Protein AF-A0A3C1F8D9-F1 (afdb_monomer_lite)

Radius of gyration: 27.77 Å; chains: 1; bounding box: 90×47×84 Å

pLDDT: mean 72.47, std 20.52, range [28.55, 94.44]

Secondary structure (DSSP, 8-state):
------SS--SS-------------HHHHHHHHHHHHHHTTSSSSSSS-----SSHHHHHHHHHHTEEEEEEEEEEEEEHHHH-SSPPTT----EEEEEEEEEEEEEEEBTTSSEEEEEGGGTPPSTTPEEEEEEEEETTS-EEEE-GGGEEEETTEEEEE--HHHHTT---BEEP---TT--HHHH-TTHHHHHHHHHHHTT-S-HHHHHHHTPPP---TTPEEEETTEEEEEE----SS--B-TTSSB--TTEEE--HHHHTTT--

Structure (mmCIF, N/CA/C/O backbone):
data_AF-A0A3C1F8D9-F1
#
_entry.id   AF-A0A3C1F8D9-F1
#
loop_
_atom_site.group_PDB
_atom_site.id
_atom_site.type_symbol
_atom_site.label_atom_id
_atom_site.label_alt_id
_atom_site.label_comp_id
_atom_site.label_asym_id
_atom_site.label_entity_id
_atom_site.label_seq_id
_atom_site.pdbx_PDB_ins_code
_atom_site.Cartn_x
_atom_site.Cartn_y
_atom_site.Cartn_z
_atom_site.occupancy
_atom_site.B_iso_or_equiv
_atom_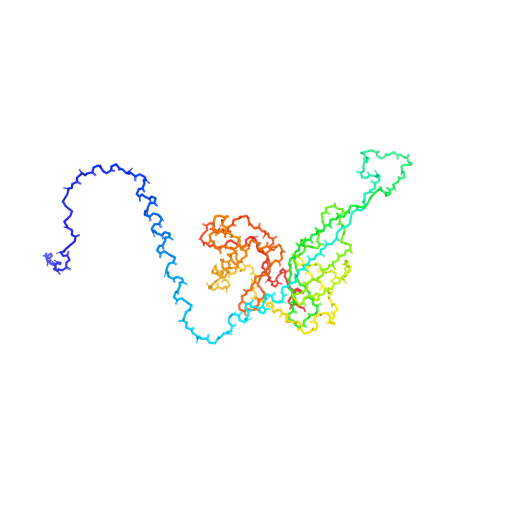site.auth_seq_id
_atom_site.auth_comp_id
_atom_site.auth_asym_id
_atom_site.auth_atom_id
_atom_site.pdbx_PDB_model_num
ATOM 1 N N . MET A 1 1 ? 70.763 -9.216 -31.674 1.00 36.38 1 MET A N 1
ATOM 2 C CA . MET A 1 1 ? 69.999 -8.560 -32.758 1.00 36.38 1 MET A CA 1
ATOM 3 C C . MET A 1 1 ? 68.516 -8.748 -32.435 1.00 36.38 1 MET A C 1
ATOM 5 O O . MET A 1 1 ? 68.011 -9.820 -32.696 1.00 36.38 1 MET A O 1
ATOM 9 N N . LEU A 1 2 ? 67.767 -7.913 -31.706 1.00 31.11 2 LEU A N 1
ATOM 10 C CA . LEU A 1 2 ? 67.673 -6.450 -31.657 1.00 31.11 2 LEU A CA 1
ATOM 11 C C . LEU A 1 2 ? 67.709 -5.836 -33.055 1.00 31.11 2 LEU A C 1
ATOM 13 O O . LEU A 1 2 ? 68.790 -5.788 -33.635 1.00 31.11 2 LEU A O 1
ATOM 17 N N . VAL A 1 3 ? 66.545 -5.383 -33.550 1.00 29.56 3 VAL A N 1
ATOM 18 C CA . VAL A 1 3 ? 66.287 -4.033 -34.103 1.00 29.56 3 VAL A CA 1
ATOM 19 C C . VAL A 1 3 ? 64.970 -4.008 -34.926 1.00 29.56 3 VAL A C 1
ATOM 21 O O . VAL A 1 3 ? 64.765 -4.827 -35.812 1.00 29.56 3 VAL A O 1
ATOM 24 N N . ARG A 1 4 ? 64.137 -2.989 -34.628 1.00 30.17 4 ARG A N 1
ATOM 25 C CA . ARG A 1 4 ? 62.955 -2.422 -35.340 1.00 30.17 4 ARG A CA 1
ATOM 26 C C . ARG A 1 4 ? 61.541 -2.830 -34.918 1.00 30.17 4 ARG A C 1
ATOM 28 O O . ARG A 1 4 ? 60.801 -3.480 -35.643 1.00 30.17 4 ARG A O 1
ATOM 35 N N . ALA A 1 5 ? 61.134 -2.239 -33.797 1.00 30.91 5 ALA A N 1
ATOM 36 C CA . ALA A 1 5 ? 59.801 -1.669 -33.643 1.00 30.91 5 ALA A CA 1
ATOM 37 C C . ALA A 1 5 ? 59.710 -0.280 -34.321 1.00 30.91 5 ALA A C 1
ATOM 39 O O . ALA A 1 5 ? 60.725 0.394 -34.502 1.00 30.91 5 ALA A O 1
ATOM 40 N N . ASN A 1 6 ? 58.470 0.161 -34.553 1.00 33.72 6 ASN A N 1
ATOM 41 C CA . ASN A 1 6 ? 58.017 1.557 -34.596 1.00 33.72 6 ASN A CA 1
ATOM 42 C C . ASN A 1 6 ? 58.280 2.381 -35.866 1.00 33.72 6 ASN A C 1
ATOM 44 O O . ASN A 1 6 ? 59.210 3.178 -35.945 1.00 33.72 6 ASN A O 1
ATOM 48 N N . PHE A 1 7 ? 57.315 2.341 -36.781 1.00 34.66 7 PHE A N 1
ATOM 49 C CA . PHE A 1 7 ? 56.926 3.515 -37.557 1.00 34.66 7 PHE A CA 1
ATOM 50 C C . PHE A 1 7 ? 55.399 3.600 -37.494 1.00 34.66 7 PHE A C 1
ATOM 52 O O . PHE A 1 7 ? 54.751 2.585 -37.703 1.00 34.66 7 PHE A O 1
ATOM 59 N N . TRP A 1 8 ? 54.862 4.790 -37.198 1.00 29.86 8 TRP A N 1
ATOM 60 C CA . TRP A 1 8 ? 53.433 5.132 -37.017 1.00 29.86 8 TRP A CA 1
ATOM 61 C C . TRP A 1 8 ? 52.851 5.213 -35.598 1.00 29.86 8 TRP A C 1
ATOM 63 O O . TRP A 1 8 ? 51.691 4.893 -35.377 1.00 29.86 8 TRP A O 1
ATOM 73 N N . TYR A 1 9 ? 53.585 5.796 -34.649 1.00 30.02 9 TYR A N 1
ATOM 74 C CA . TYR A 1 9 ? 52.937 6.467 -33.507 1.00 30.02 9 TYR A CA 1
ATOM 75 C C . TYR A 1 9 ? 53.705 7.728 -33.091 1.00 30.02 9 TYR A C 1
ATOM 77 O O . TYR A 1 9 ? 54.065 7.926 -31.938 1.00 30.02 9 TYR A O 1
ATOM 85 N N . ASN A 1 10 ? 54.017 8.583 -34.070 1.00 33.16 10 ASN A N 1
ATOM 86 C CA . ASN A 1 10 ? 54.805 9.795 -33.857 1.00 33.16 10 ASN A CA 1
ATOM 87 C C . ASN A 1 10 ? 54.013 11.051 -34.242 1.00 33.16 10 ASN A C 1
ATOM 89 O O . ASN A 1 10 ? 54.320 11.722 -35.226 1.00 33.16 10 ASN A O 1
ATOM 93 N N . LYS A 1 11 ? 52.956 11.357 -33.477 1.00 35.59 11 LYS A N 1
ATOM 94 C CA . LYS A 1 11 ? 52.326 12.687 -33.547 1.00 35.59 11 LYS A CA 1
ATOM 95 C C . LYS A 1 11 ? 51.750 13.249 -32.243 1.00 35.59 11 LYS A C 1
ATOM 97 O O . LYS A 1 11 ? 51.139 14.306 -32.297 1.00 35.59 11 LYS A O 1
ATOM 102 N N . TYR A 1 12 ? 51.956 12.627 -31.076 1.00 32.09 12 TYR A N 1
ATOM 103 C CA . TYR A 1 12 ? 51.335 13.144 -29.842 1.00 32.09 12 TYR A CA 1
ATOM 104 C C . TYR A 1 12 ? 52.176 13.062 -28.564 1.00 32.09 12 TYR A C 1
ATOM 106 O O . TYR A 1 12 ? 51.620 13.082 -27.473 1.00 32.09 12 TYR A O 1
ATOM 114 N N . ILE A 1 13 ? 53.511 13.049 -28.657 1.00 36.31 13 ILE A N 1
ATOM 115 C CA . ILE A 1 13 ? 54.359 13.307 -27.481 1.00 36.31 13 ILE A CA 1
ATOM 116 C C . ILE A 1 13 ? 55.467 14.295 -27.854 1.00 36.31 13 ILE A C 1
ATOM 118 O O . ILE A 1 13 ? 56.614 13.942 -28.096 1.00 36.31 13 ILE A O 1
ATOM 122 N N . LYS A 1 14 ? 55.101 15.575 -27.885 1.00 29.06 14 LYS A N 1
ATOM 123 C CA . LYS A 1 14 ? 56.012 16.660 -27.512 1.00 29.06 14 LYS A CA 1
ATOM 124 C C . LYS A 1 14 ? 55.375 17.393 -26.340 1.00 29.06 14 LYS A C 1
ATOM 126 O O . LYS A 1 14 ? 54.692 18.396 -26.501 1.00 29.06 14 LYS A O 1
ATOM 131 N N . VAL A 1 15 ? 55.597 16.835 -25.156 1.00 36.31 15 VAL A N 1
ATOM 132 C CA . VAL A 1 15 ? 55.686 17.625 -23.933 1.00 36.31 15 VAL A CA 1
ATOM 133 C C . VAL A 1 15 ? 57.106 18.177 -23.927 1.00 36.31 15 VAL A C 1
ATOM 135 O O . VAL A 1 15 ? 58.057 17.421 -23.762 1.00 36.31 15 VAL A O 1
ATOM 138 N N . VAL A 1 16 ? 57.262 19.479 -24.141 1.00 32.75 16 VAL A N 1
ATOM 139 C CA . VAL A 1 16 ? 58.437 20.198 -23.647 1.00 32.75 16 VAL A CA 1
ATOM 140 C C . VAL A 1 16 ? 57.910 21.298 -22.749 1.00 32.75 16 VAL A C 1
ATOM 142 O O . VAL A 1 16 ? 57.177 22.180 -23.185 1.00 32.75 16 VAL A O 1
ATOM 145 N N . HIS A 1 17 ? 58.241 21.117 -21.476 1.00 35.09 17 HIS A N 1
ATOM 146 C CA . HIS A 1 17 ? 58.310 22.087 -20.399 1.00 35.09 17 HIS A CA 1
ATOM 147 C C . HIS A 1 17 ? 57.750 23.482 -20.671 1.00 35.09 17 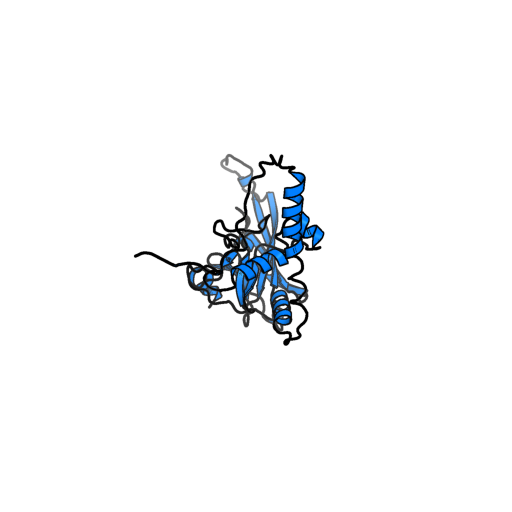HIS A C 1
ATOM 149 O O . HIS A 1 17 ? 58.379 24.322 -21.312 1.00 35.09 17 HIS A O 1
ATOM 155 N N . LYS A 1 18 ? 56.657 23.776 -19.974 1.00 30.88 18 LYS A N 1
ATOM 156 C CA . LYS A 1 18 ? 56.537 25.070 -19.320 1.00 30.88 18 LYS A CA 1
ATOM 157 C C . LYS A 1 18 ? 55.934 24.855 -17.940 1.00 30.88 18 LYS A C 1
ATOM 159 O O . LYS A 1 18 ? 54.760 24.521 -17.804 1.00 30.88 18 LYS A O 1
ATOM 164 N N . GLU A 1 19 ? 56.781 24.976 -16.925 1.00 40.56 19 GLU A N 1
ATOM 165 C CA . GLU A 1 19 ? 56.352 25.199 -15.553 1.00 40.56 19 GLU A CA 1
ATOM 166 C C . GLU A 1 19 ? 55.563 26.509 -15.517 1.00 40.56 19 GLU A C 1
ATOM 168 O O . GLU A 1 19 ? 56.125 27.597 -15.426 1.00 40.56 19 GLU A O 1
ATOM 173 N N . GLU A 1 20 ? 54.243 26.424 -15.607 1.00 33.84 20 GLU A N 1
ATOM 174 C CA . GLU A 1 20 ? 53.374 27.515 -15.195 1.00 33.84 20 GLU A CA 1
ATOM 175 C C . GLU A 1 20 ? 52.616 27.045 -13.957 1.00 33.84 20 GLU A C 1
ATOM 177 O O . GLU A 1 20 ? 51.751 26.171 -14.002 1.00 33.84 20 GLU A O 1
ATOM 182 N N . LYS A 1 21 ? 52.995 27.622 -12.810 1.00 37.66 21 LYS A N 1
ATOM 183 C CA . LYS A 1 21 ? 52.224 27.605 -11.565 1.00 37.66 21 LYS A CA 1
ATOM 184 C C . LYS A 1 21 ? 50.814 28.126 -11.854 1.00 37.66 21 LYS A C 1
ATOM 186 O O . LYS A 1 21 ? 50.546 29.320 -11.727 1.00 37.66 21 LYS A O 1
ATOM 191 N N . ILE A 1 22 ? 49.890 27.238 -12.201 1.00 38.22 22 ILE A N 1
ATOM 192 C CA . ILE A 1 22 ? 48.473 27.579 -12.281 1.00 38.22 22 ILE A CA 1
ATOM 193 C C . ILE A 1 22 ? 47.944 27.606 -10.846 1.00 38.22 22 ILE A C 1
ATOM 195 O O . ILE A 1 22 ? 47.597 26.581 -10.260 1.00 38.22 22 ILE A O 1
ATOM 199 N N . LYS A 1 23 ? 47.882 28.809 -10.262 1.00 34.25 23 LYS A N 1
ATOM 200 C CA . LYS A 1 23 ? 47.000 29.090 -9.124 1.00 34.25 23 LYS A CA 1
ATOM 201 C C . LYS A 1 23 ? 45.588 28.663 -9.534 1.00 34.25 23 LYS A C 1
ATOM 203 O O . LYS A 1 23 ? 44.953 29.330 -10.350 1.00 34.25 23 LYS A O 1
ATOM 208 N N . MET A 1 24 ? 45.109 27.543 -8.993 1.00 34.12 24 MET A N 1
ATOM 209 C CA . MET A 1 24 ? 43.742 27.078 -9.206 1.00 34.12 24 MET A CA 1
ATOM 210 C C . MET A 1 24 ? 42.759 28.144 -8.724 1.00 34.12 24 MET A C 1
ATOM 212 O O . MET A 1 24 ? 42.560 28.353 -7.529 1.00 34.12 24 MET A O 1
ATOM 216 N N . ASN A 1 25 ? 42.129 28.827 -9.675 1.00 37.69 25 ASN A N 1
ATOM 217 C CA . ASN A 1 25 ? 41.014 29.713 -9.403 1.00 37.69 25 ASN A CA 1
ATOM 218 C C . ASN A 1 25 ? 39.753 28.842 -9.290 1.00 37.69 25 ASN A C 1
ATOM 220 O O . ASN A 1 25 ? 39.209 28.382 -10.297 1.00 37.69 25 ASN A O 1
ATOM 224 N N . TYR A 1 26 ? 39.301 28.595 -8.056 1.00 42.72 26 TYR A N 1
ATOM 225 C CA . TYR A 1 26 ? 38.152 27.746 -7.690 1.00 42.72 26 TYR A CA 1
ATOM 226 C C . TYR A 1 26 ? 36.838 28.076 -8.434 1.00 42.72 26 TYR A C 1
ATOM 228 O O . TYR A 1 26 ? 35.907 27.272 -8.445 1.00 42.72 26 TYR A O 1
ATOM 236 N N . LYS A 1 27 ? 36.758 29.220 -9.125 1.00 40.12 27 LYS A N 1
ATOM 237 C CA . LYS A 1 27 ? 35.623 29.594 -9.984 1.00 40.12 27 LYS A CA 1
ATOM 238 C C . LYS A 1 27 ? 35.530 28.789 -11.289 1.00 40.12 27 LYS A C 1
ATOM 240 O O . LYS A 1 27 ? 34.428 28.634 -11.812 1.00 40.12 27 LYS A O 1
ATOM 245 N N . ASN A 1 28 ? 36.636 28.246 -11.803 1.00 42.41 28 ASN A N 1
ATOM 246 C CA . ASN A 1 28 ? 36.621 27.492 -13.064 1.00 42.41 28 ASN A CA 1
ATOM 247 C C . ASN A 1 28 ? 36.267 26.012 -12.874 1.00 42.41 28 ASN A C 1
ATOM 249 O O . ASN A 1 28 ? 35.618 25.436 -13.742 1.00 42.41 28 ASN A O 1
ATOM 253 N N . LEU A 1 29 ? 36.573 25.421 -11.713 1.00 42.78 29 LEU A N 1
ATOM 254 C CA . LEU A 1 29 ? 36.157 24.049 -11.396 1.00 42.78 29 LEU A CA 1
ATOM 255 C C . LEU A 1 29 ? 34.627 23.949 -11.250 1.00 42.78 29 LEU A C 1
ATOM 257 O O . LEU A 1 29 ? 34.012 22.999 -11.727 1.00 42.78 29 LEU A O 1
ATOM 261 N N . ALA A 1 30 ? 33.997 24.989 -10.689 1.00 45.16 30 ALA A N 1
ATOM 262 C CA . ALA A 1 30 ? 32.542 25.103 -10.605 1.00 45.16 30 ALA A CA 1
ATOM 263 C C . ALA A 1 30 ? 31.875 25.248 -11.985 1.00 45.16 30 ALA A C 1
ATOM 265 O O . ALA A 1 30 ? 30.792 24.707 -12.187 1.00 45.16 30 ALA A O 1
ATOM 266 N N . LYS A 1 31 ? 32.520 25.921 -12.951 1.00 40.31 31 LYS A N 1
ATOM 267 C CA . LYS A 1 31 ? 32.023 26.018 -14.336 1.00 40.31 31 LYS A CA 1
ATOM 268 C C . LYS A 1 31 ? 32.165 24.705 -15.107 1.00 40.31 31 LYS A C 1
ATOM 270 O O . LYS A 1 31 ? 31.266 24.377 -15.872 1.00 40.31 31 LYS A O 1
ATOM 275 N N . VAL A 1 32 ? 33.227 23.931 -14.874 1.00 45.50 32 VAL A N 1
ATOM 276 C CA . VAL A 1 32 ? 33.395 22.599 -15.486 1.00 45.50 32 VAL A CA 1
ATOM 277 C C . VAL A 1 32 ? 32.413 21.583 -14.884 1.00 45.50 32 VAL A C 1
ATOM 279 O O . VAL A 1 32 ? 31.803 20.818 -15.626 1.00 45.50 32 VAL A O 1
ATOM 282 N N . LEU A 1 33 ? 32.153 21.640 -13.572 1.00 44.78 33 LEU A N 1
ATOM 283 C CA . LEU A 1 33 ? 31.119 20.820 -12.922 1.00 44.78 33 LEU A CA 1
ATOM 284 C C . LEU A 1 33 ? 29.691 21.224 -13.335 1.00 44.78 33 LEU A C 1
ATOM 286 O O . LEU A 1 33 ? 28.835 20.355 -13.480 1.00 44.78 33 LEU A O 1
ATOM 290 N N . PHE A 1 34 ? 29.430 22.510 -13.603 1.00 43.84 34 PHE A N 1
ATOM 291 C CA . PHE A 1 34 ? 28.153 22.952 -14.182 1.00 43.84 34 PHE A CA 1
ATOM 292 C C . PHE A 1 34 ? 28.004 22.565 -15.659 1.00 43.84 34 PHE A C 1
ATOM 294 O O . PHE A 1 34 ? 26.912 22.199 -16.079 1.00 43.84 34 PHE A O 1
ATOM 301 N N . ALA A 1 35 ? 29.080 22.596 -16.450 1.00 42.94 35 ALA A N 1
ATOM 302 C CA . ALA A 1 35 ? 29.044 22.167 -17.847 1.00 42.94 35 ALA A CA 1
ATOM 303 C C . ALA A 1 35 ? 28.815 20.649 -17.970 1.00 42.94 35 ALA A C 1
ATOM 305 O O . ALA A 1 35 ? 27.999 20.226 -18.785 1.00 42.94 35 ALA A O 1
ATOM 306 N N . ALA A 1 36 ? 29.419 19.833 -17.100 1.00 41.53 36 ALA A N 1
ATOM 307 C CA . ALA A 1 36 ? 29.128 18.398 -17.032 1.00 41.53 36 ALA A CA 1
ATOM 308 C C . ALA A 1 36 ? 27.679 18.109 -16.582 1.00 41.53 36 ALA A C 1
ATOM 310 O O . ALA A 1 36 ? 27.059 17.167 -17.070 1.00 41.53 36 ALA A O 1
ATOM 311 N N . ALA A 1 37 ? 27.103 18.957 -15.720 1.00 39.88 37 ALA A N 1
ATOM 312 C CA . ALA A 1 37 ? 25.701 18.856 -15.310 1.00 39.88 37 ALA A CA 1
ATOM 313 C C . ALA A 1 37 ? 24.701 19.338 -16.383 1.00 39.88 37 ALA A C 1
ATOM 315 O O . ALA A 1 37 ? 23.564 18.879 -16.387 1.00 39.88 37 ALA A O 1
ATOM 316 N N . CYS A 1 38 ? 25.102 20.220 -17.306 1.00 39.44 38 CYS A N 1
ATOM 317 C CA . CYS A 1 38 ? 24.226 20.744 -18.364 1.00 39.44 38 CYS A CA 1
ATOM 318 C C . CYS A 1 38 ? 24.317 19.970 -19.691 1.00 39.44 38 CYS A C 1
ATOM 320 O O . CYS A 1 38 ? 23.332 19.923 -20.427 1.00 39.44 38 CYS A O 1
ATOM 322 N N . VAL A 1 39 ? 25.443 19.315 -19.998 1.00 37.31 39 VAL A N 1
ATOM 323 C CA . VAL A 1 39 ? 25.575 18.477 -21.210 1.00 37.31 39 VAL A CA 1
ATOM 324 C C . VAL A 1 39 ? 24.902 17.101 -21.031 1.00 37.31 39 VAL A C 1
ATOM 326 O O . VAL A 1 39 ? 24.494 16.485 -22.009 1.00 37.31 39 VAL A O 1
ATOM 329 N N . GLY A 1 40 ? 24.647 16.666 -19.790 1.00 31.98 40 GLY A N 1
ATOM 330 C CA . GLY A 1 40 ? 23.797 15.500 -19.494 1.00 31.98 40 GLY A CA 1
ATOM 331 C C . GLY A 1 40 ? 22.283 15.743 -19.620 1.00 31.98 40 GLY A C 1
ATOM 332 O O . GLY A 1 40 ? 21.505 14.808 -19.461 1.00 31.98 40 GLY A O 1
ATOM 333 N N . VAL A 1 41 ? 21.847 16.980 -19.895 1.00 38.59 41 VAL A N 1
ATOM 334 C CA . VAL A 1 41 ? 20.419 17.364 -19.939 1.00 38.59 41 VAL A CA 1
ATOM 335 C C . VAL A 1 41 ? 19.863 17.419 -21.371 1.00 38.59 41 VAL A C 1
ATOM 337 O O . VAL A 1 41 ? 18.652 17.470 -21.553 1.00 38.59 41 VAL A O 1
ATOM 340 N N . TRP A 1 42 ? 20.707 17.307 -22.403 1.00 33.38 42 TRP A N 1
ATOM 341 C CA . TRP A 1 42 ? 20.277 17.369 -23.811 1.00 33.38 42 TRP A CA 1
ATOM 342 C C . TRP A 1 42 ? 20.299 16.032 -24.573 1.00 33.38 42 TRP A C 1
ATOM 344 O O . TRP A 1 42 ? 20.001 16.014 -25.762 1.00 33.38 42 TRP A O 1
ATOM 354 N N . SER A 1 43 ? 20.543 14.895 -23.908 1.00 32.41 43 SER A N 1
ATOM 355 C CA . SER A 1 43 ? 20.327 13.556 -24.497 1.00 32.41 43 SER A CA 1
ATOM 356 C C . SER A 1 43 ? 19.027 12.870 -24.048 1.00 32.41 43 SER A C 1
ATOM 358 O O . SER A 1 43 ? 18.724 11.773 -24.510 1.00 32.41 43 SER A O 1
ATOM 360 N N . LEU A 1 44 ? 18.205 13.520 -23.214 1.00 36.06 44 LEU A N 1
ATOM 361 C CA . LEU A 1 44 ? 16.886 13.009 -22.804 1.00 36.06 44 LEU A CA 1
ATOM 362 C C . LEU A 1 44 ? 15.715 13.538 -23.651 1.00 36.06 44 LEU A C 1
ATOM 364 O O . LEU A 1 44 ? 14.602 13.036 -23.521 1.00 36.06 44 LEU A O 1
ATOM 368 N N . SER A 1 45 ? 15.959 14.481 -24.567 1.00 31.88 45 SER A N 1
ATOM 369 C CA . SER A 1 45 ? 14.917 15.047 -25.442 1.00 31.88 45 SER A CA 1
ATOM 370 C C . SER A 1 45 ? 14.803 14.368 -26.814 1.00 31.88 45 SER A C 1
ATOM 372 O O . SER A 1 45 ? 13.912 14.713 -27.582 1.00 31.88 45 SER A O 1
ATOM 374 N N . SER A 1 46 ? 15.630 13.358 -27.110 1.00 35.00 46 SER A N 1
ATOM 375 C CA . SER A 1 46 ? 15.551 12.589 -28.368 1.00 35.00 46 SER A CA 1
ATOM 376 C C . SER A 1 46 ? 14.901 11.207 -28.216 1.00 35.00 46 SER A C 1
ATOM 378 O O . SER A 1 46 ? 14.792 10.476 -29.193 1.00 35.00 46 SER A O 1
ATOM 380 N N . ALA A 1 47 ? 14.425 10.837 -27.022 1.00 34.41 47 ALA A N 1
ATOM 381 C CA . ALA A 1 47 ? 13.667 9.594 -26.818 1.00 34.41 47 ALA A CA 1
ATOM 382 C C . ALA A 1 47 ? 12.141 9.775 -26.959 1.00 34.41 47 ALA A C 1
ATOM 384 O O . ALA A 1 47 ? 11.386 8.822 -26.789 1.00 34.41 47 ALA A O 1
ATOM 385 N N . ALA A 1 48 ? 11.681 10.988 -27.280 1.00 33.72 48 ALA A N 1
ATOM 386 C CA . ALA A 1 48 ? 10.267 11.325 -27.414 1.00 33.72 48 ALA A CA 1
ATOM 387 C C . ALA A 1 48 ? 9.860 11.662 -28.857 1.00 33.72 48 ALA A C 1
ATOM 389 O O . ALA A 1 48 ? 8.948 12.449 -29.052 1.00 33.72 48 ALA A O 1
ATOM 390 N N . VAL A 1 49 ? 10.499 11.079 -29.875 1.00 34.72 49 VAL A N 1
ATOM 391 C CA . VAL A 1 49 ? 9.926 11.034 -31.230 1.00 34.72 49 VAL A CA 1
ATOM 392 C C . VAL A 1 49 ? 10.324 9.720 -31.898 1.00 34.72 49 VAL A C 1
ATOM 394 O O . VAL A 1 49 ? 11.243 9.661 -32.704 1.00 34.72 49 VAL A O 1
ATOM 397 N N . ASN A 1 50 ? 9.646 8.635 -31.533 1.00 31.47 50 ASN A N 1
ATOM 398 C CA . ASN A 1 50 ? 9.304 7.608 -32.511 1.00 31.47 50 ASN A CA 1
ATOM 399 C C . ASN A 1 50 ? 8.104 6.805 -32.012 1.00 31.47 50 ASN A C 1
ATOM 401 O O . ASN A 1 50 ? 8.147 6.088 -31.013 1.00 31.47 50 ASN A O 1
ATOM 405 N N . THR A 1 51 ? 7.004 7.004 -32.721 1.00 41.03 51 THR A N 1
ATOM 406 C CA . THR A 1 51 ? 5.697 6.375 -32.586 1.00 41.03 51 THR A CA 1
ATOM 407 C C . THR A 1 51 ? 5.784 4.870 -32.849 1.00 41.03 51 THR A C 1
ATOM 409 O O . THR A 1 51 ? 5.440 4.372 -33.915 1.00 41.03 51 THR A O 1
ATOM 412 N N . GLY A 1 52 ? 6.211 4.119 -31.835 1.00 28.55 52 GLY A N 1
ATOM 413 C CA . GLY A 1 52 ? 5.939 2.690 -31.696 1.00 28.55 52 GLY A CA 1
ATOM 414 C C . GLY A 1 52 ? 4.775 2.497 -30.725 1.00 28.55 52 GLY A C 1
ATOM 415 O O . GLY A 1 52 ? 4.856 2.949 -29.590 1.00 28.55 52 GLY A O 1
ATOM 416 N N . LYS A 1 53 ? 3.677 1.887 -31.193 1.00 34.34 53 LYS A N 1
ATOM 417 C CA . LYS A 1 53 ? 2.418 1.566 -30.479 1.00 34.34 53 LYS A CA 1
ATOM 418 C C . LYS A 1 53 ? 2.431 1.792 -28.948 1.00 34.34 53 LYS A C 1
ATOM 420 O O . LYS A 1 53 ? 3.070 1.057 -28.203 1.00 34.34 53 LYS A O 1
ATOM 425 N N . ASN A 1 54 ? 1.627 2.767 -28.507 1.00 37.41 54 ASN A N 1
ATOM 426 C CA . ASN A 1 54 ? 1.335 3.184 -27.126 1.00 37.41 54 ASN A CA 1
ATOM 427 C C . ASN A 1 54 ? 0.861 2.044 -26.194 1.00 37.41 54 ASN A C 1
ATOM 429 O O . ASN A 1 54 ? -0.308 1.987 -25.809 1.00 37.41 54 ASN A O 1
ATOM 433 N N . THR A 1 55 ? 1.751 1.142 -25.786 1.00 42.66 55 THR A N 1
ATOM 434 C CA . THR A 1 55 ? 1.467 0.117 -24.762 1.00 42.66 55 THR A CA 1
ATOM 435 C C . THR A 1 55 ? 2.056 0.458 -23.394 1.00 42.66 55 THR A C 1
ATOM 437 O O . THR A 1 55 ? 1.608 -0.069 -22.383 1.00 42.66 55 THR A O 1
ATOM 440 N N . THR A 1 56 ? 3.071 1.321 -23.323 1.00 46.78 56 THR A N 1
ATOM 441 C CA . THR A 1 56 ? 3.761 1.674 -22.067 1.00 46.78 56 THR A CA 1
ATOM 442 C C . THR A 1 56 ? 3.069 2.813 -21.320 1.00 46.78 56 THR A C 1
ATOM 444 O O . THR A 1 56 ? 2.869 2.709 -20.113 1.00 46.78 56 THR A O 1
ATOM 447 N N . VAL A 1 57 ? 2.634 3.858 -22.032 1.00 47.78 57 VAL A N 1
ATOM 448 C CA . VAL A 1 57 ? 1.892 4.998 -21.456 1.00 47.78 57 VAL A CA 1
ATOM 449 C C . VAL A 1 57 ? 0.511 4.565 -20.953 1.00 47.78 57 VAL A C 1
ATOM 451 O O . VAL A 1 57 ? 0.108 4.931 -19.852 1.00 47.78 57 VAL A O 1
ATOM 454 N N . SER A 1 58 ? -0.180 3.716 -21.714 1.00 49.12 58 SER A N 1
ATOM 455 C CA . SER A 1 58 ? -1.462 3.110 -21.336 1.00 49.12 58 SER A CA 1
ATOM 456 C C . SER A 1 58 ? -1.325 2.212 -20.103 1.00 49.12 58 SER A C 1
ATOM 458 O O . SER A 1 58 ? -2.087 2.367 -19.156 1.00 49.12 58 SER A O 1
ATOM 460 N N . ARG A 1 59 ? -0.284 1.368 -20.027 1.00 55.31 59 ARG A N 1
ATOM 461 C CA . ARG A 1 59 ? 0.003 0.567 -18.820 1.00 55.31 59 ARG A CA 1
ATOM 462 C C . ARG A 1 59 ? 0.351 1.419 -17.597 1.00 55.31 59 ARG A C 1
ATOM 464 O O . ARG A 1 59 ? -0.072 1.085 -16.498 1.00 55.31 59 ARG A O 1
ATOM 471 N N . ALA A 1 60 ? 1.106 2.506 -17.757 1.00 56.59 60 ALA A N 1
ATOM 472 C CA . ALA A 1 60 ? 1.428 3.404 -16.646 1.00 56.59 60 ALA A CA 1
ATOM 473 C C . ALA A 1 60 ? 0.175 4.109 -16.093 1.00 56.59 60 ALA A C 1
ATOM 475 O O . ALA A 1 60 ? 0.040 4.258 -14.878 1.00 56.59 60 ALA A O 1
ATOM 476 N N . LEU A 1 61 ? -0.752 4.497 -16.974 1.00 55.28 61 LEU A N 1
ATOM 477 C CA . LEU A 1 61 ? -2.037 5.079 -16.591 1.00 55.28 61 LEU A CA 1
ATOM 478 C C . LEU A 1 61 ? -2.944 4.043 -15.910 1.00 55.28 61 LEU A C 1
ATOM 480 O O . LEU A 1 61 ? -3.483 4.316 -14.842 1.00 55.28 61 LEU A O 1
ATOM 484 N N . ASP A 1 62 ? -3.038 2.838 -16.472 1.00 58.69 62 ASP A N 1
ATOM 485 C CA . ASP A 1 62 ? -3.806 1.721 -15.909 1.00 58.69 62 ASP A CA 1
ATOM 486 C C . ASP A 1 62 ? -3.316 1.331 -14.508 1.00 58.69 62 ASP A C 1
ATOM 488 O O . ASP A 1 62 ? -4.116 1.114 -13.599 1.00 58.69 62 ASP A O 1
ATOM 492 N N . ASN A 1 63 ? -1.997 1.303 -14.303 1.00 67.44 63 ASN A N 1
ATOM 493 C CA . ASN A 1 63 ? -1.410 1.021 -12.995 1.00 67.44 63 ASN A CA 1
ATOM 494 C C . ASN A 1 63 ? -1.776 2.104 -11.976 1.00 67.44 63 ASN A C 1
ATOM 496 O O . ASN A 1 63 ? -2.101 1.788 -10.835 1.00 67.44 63 ASN A O 1
ATOM 500 N N . LYS A 1 64 ? -1.806 3.375 -12.390 1.00 68.88 64 LYS A N 1
ATOM 501 C CA . LYS A 1 64 ? -2.229 4.482 -11.525 1.00 68.88 64 LYS A CA 1
ATOM 502 C C . LYS A 1 64 ? -3.712 4.387 -11.145 1.00 68.88 64 LYS A C 1
ATOM 504 O O . LYS A 1 64 ? -4.083 4.792 -10.048 1.00 68.88 64 LYS A O 1
ATOM 509 N N . LEU A 1 65 ? -4.555 3.834 -12.020 1.00 73.94 65 LEU A N 1
ATOM 510 C CA . LEU A 1 65 ? -5.980 3.603 -11.745 1.00 73.94 65 LEU A CA 1
ATOM 511 C C . LEU A 1 65 ? -6.226 2.458 -10.751 1.00 73.94 65 LEU A C 1
ATOM 513 O O . LEU A 1 65 ? -7.271 2.429 -10.102 1.00 73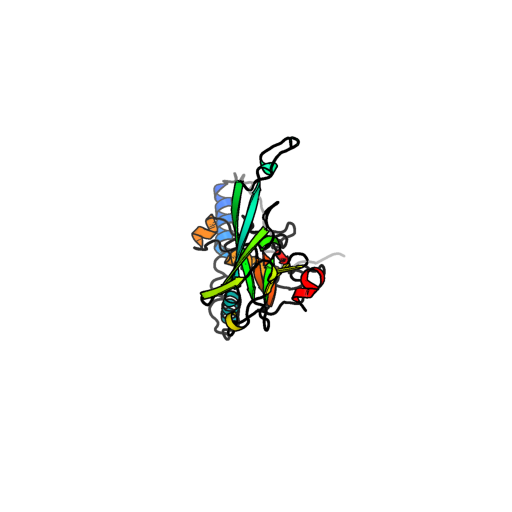.94 65 LEU A O 1
ATOM 517 N N . SER A 1 66 ? -5.264 1.544 -10.609 1.00 79.12 66 SER A N 1
ATOM 518 C CA . SER A 1 66 ? -5.308 0.456 -9.624 1.00 79.12 66 SER A CA 1
ATOM 519 C C . SER A 1 66 ? -4.865 0.871 -8.213 1.00 79.12 66 SER A C 1
ATOM 521 O O . SER A 1 66 ? -5.031 0.099 -7.264 1.00 79.12 66 SER A O 1
ATOM 523 N N . GLU A 1 67 ? -4.303 2.079 -8.066 1.00 87.44 67 GLU A N 1
ATOM 524 C CA . GLU A 1 67 ? -3.900 2.633 -6.774 1.00 87.44 67 GLU A CA 1
ATOM 525 C C . GLU A 1 67 ? -5.128 2.977 -5.928 1.00 87.44 67 GLU A C 1
ATOM 527 O O . GLU A 1 67 ? -6.112 3.552 -6.401 1.00 87.44 67 GLU A O 1
ATOM 532 N N . VAL A 1 68 ? -5.054 2.635 -4.645 1.00 90.12 68 VAL A N 1
ATOM 533 C CA . VAL A 1 68 ? -6.127 2.862 -3.679 1.00 90.12 68 VAL A CA 1
ATOM 534 C C . VAL A 1 68 ? -5.575 3.674 -2.522 1.00 90.12 68 VAL A C 1
ATOM 536 O O . VAL A 1 68 ? -4.582 3.297 -1.900 1.00 90.12 68 VAL A O 1
ATOM 539 N N . THR A 1 69 ? -6.237 4.779 -2.188 1.00 93.62 69 THR A N 1
ATOM 540 C CA . THR A 1 69 ? -5.910 5.513 -0.964 1.00 93.62 69 THR A CA 1
ATOM 541 C C . THR A 1 69 ? -6.588 4.829 0.215 1.00 93.62 69 THR A C 1
ATOM 543 O O . THR A 1 69 ? -7.808 4.661 0.227 1.00 93.62 69 THR A O 1
ATOM 546 N N . VAL A 1 70 ? -5.788 4.433 1.204 1.00 92.56 70 VAL A N 1
ATOM 547 C CA . VAL A 1 70 ? -6.249 3.756 2.420 1.00 92.56 70 VAL A CA 1
ATOM 548 C C . VAL A 1 70 ? -6.212 4.758 3.563 1.00 92.56 70 VAL A C 1
ATOM 550 O O . VAL A 1 70 ? -5.145 5.259 3.917 1.00 92.56 70 VAL A O 1
ATOM 553 N N . ILE A 1 71 ? -7.370 5.063 4.134 1.00 93.31 71 ILE A N 1
ATOM 554 C CA . ILE A 1 71 ? -7.517 5.967 5.273 1.00 93.31 71 ILE A CA 1
ATOM 555 C C . ILE A 1 71 ? -7.972 5.131 6.463 1.00 93.31 71 ILE A C 1
ATOM 557 O O . ILE A 1 71 ? -9.095 4.627 6.476 1.00 93.31 71 ILE A O 1
ATOM 561 N N . THR A 1 72 ? -7.102 4.985 7.455 1.00 92.00 72 THR A N 1
ATOM 562 C CA . THR A 1 72 ? -7.376 4.202 8.662 1.00 92.00 72 THR A CA 1
ATOM 563 C C . THR A 1 72 ? -7.592 5.143 9.836 1.00 92.00 72 THR A C 1
ATOM 565 O O . THR A 1 72 ? -6.726 5.960 10.151 1.00 92.00 72 THR A O 1
ATOM 568 N N . GLU A 1 73 ? -8.736 5.013 10.495 1.00 92.62 73 GLU A N 1
ATOM 569 C CA . GLU A 1 73 ? -9.045 5.691 11.746 1.00 92.62 73 GLU A CA 1
ATOM 570 C C . GLU A 1 73 ? -8.780 4.756 12.923 1.00 92.62 73 GLU A C 1
ATOM 572 O O . GLU A 1 73 ? -9.256 3.616 12.964 1.00 92.62 73 GLU A O 1
ATOM 577 N N . PHE A 1 74 ? -8.055 5.273 13.904 1.00 92.06 74 PHE A N 1
ATOM 578 C CA . PHE A 1 74 ? -7.732 4.592 15.140 1.00 92.06 74 PHE A CA 1
ATOM 579 C C . PHE A 1 74 ? -8.345 5.318 16.326 1.00 92.06 74 PHE A C 1
ATOM 581 O O . PHE A 1 74 ? -8.357 6.550 16.375 1.00 92.06 74 PHE A O 1
ATOM 588 N N . LEU A 1 75 ? -8.805 4.540 17.300 1.00 91.38 75 LEU A N 1
ATOM 589 C CA . LEU A 1 75 ? -9.332 5.036 18.560 1.00 91.38 75 LEU A CA 1
ATOM 590 C C . LEU A 1 75 ? -8.529 4.457 19.719 1.00 91.38 75 LEU A C 1
ATOM 592 O O . LEU A 1 75 ? -8.200 3.269 19.730 1.00 91.38 75 LEU A O 1
ATOM 596 N N . LYS A 1 76 ? -8.243 5.304 20.703 1.00 91.56 76 LYS A N 1
ATOM 597 C CA . LYS A 1 76 ? -7.668 4.909 21.984 1.00 91.56 76 LYS A CA 1
ATOM 598 C C . LYS A 1 76 ? -8.580 5.400 23.107 1.00 91.56 76 LYS A C 1
ATOM 600 O O . LYS A 1 76 ? -8.683 6.613 23.304 1.00 91.56 76 LYS A O 1
ATOM 605 N N . PRO A 1 77 ? -9.259 4.501 23.836 1.00 88.31 77 PRO A N 1
ATOM 606 C CA . PRO A 1 77 ? -9.927 4.893 25.064 1.00 88.31 77 PRO A CA 1
ATOM 607 C C . PRO A 1 77 ? -8.855 5.272 26.089 1.00 88.31 77 PRO A C 1
ATOM 609 O O . PRO A 1 77 ? -7.967 4.476 26.374 1.00 88.31 77 PRO A O 1
ATOM 612 N N . VAL A 1 78 ? -8.928 6.491 26.613 1.00 86.25 78 VAL A N 1
ATOM 613 C CA . VAL A 1 78 ? -8.087 6.953 27.718 1.00 86.25 78 VAL A CA 1
ATOM 614 C C . VAL A 1 78 ? -8.915 6.848 28.977 1.00 86.25 78 VAL A C 1
ATOM 616 O O . VAL A 1 78 ? -9.975 7.480 29.093 1.00 86.25 78 VAL A O 1
ATOM 619 N N . ARG A 1 79 ? -8.445 6.029 29.907 1.00 86.00 79 ARG A N 1
ATOM 620 C CA . ARG A 1 79 ? -9.132 5.823 31.174 1.00 86.00 79 ARG A CA 1
ATOM 621 C C . ARG A 1 79 ? -8.417 6.528 32.314 1.00 86.00 79 ARG A C 1
ATOM 623 O O . ARG A 1 79 ? -7.255 6.916 32.195 1.00 86.00 79 ARG A O 1
ATOM 630 N N . LEU A 1 80 ? -9.122 6.706 33.428 1.00 81.25 80 LEU A N 1
ATOM 631 C CA . LEU A 1 80 ? -8.561 7.310 34.636 1.00 81.25 80 LEU A CA 1
ATOM 632 C C . LEU A 1 80 ? -7.313 6.551 35.108 1.00 81.25 80 LEU A C 1
ATOM 634 O O . LEU A 1 80 ? -6.370 7.189 35.574 1.00 81.25 80 LEU A O 1
ATOM 638 N N . SER A 1 81 ? -7.268 5.224 34.935 1.00 81.56 81 SER A N 1
ATOM 639 C CA . SER A 1 81 ? -6.091 4.405 35.255 1.00 81.56 81 SER A CA 1
ATOM 640 C C . SER A 1 81 ? -4.827 4.839 34.515 1.00 81.56 81 SER A C 1
ATOM 642 O O . SER A 1 81 ? -3.735 4.746 35.068 1.00 81.56 81 SER A O 1
ATOM 644 N N . ASP A 1 82 ? -4.964 5.337 33.284 1.00 78.69 82 ASP A N 1
ATOM 645 C CA . ASP A 1 82 ? -3.837 5.740 32.437 1.00 78.69 82 ASP A CA 1
ATOM 646 C C . ASP A 1 82 ? -3.227 7.079 32.881 1.00 78.69 82 ASP A C 1
ATOM 648 O O . ASP A 1 82 ? -2.116 7.426 32.481 1.00 78.69 82 ASP A O 1
ATOM 652 N N . MET A 1 83 ? -3.955 7.845 33.700 1.00 76.50 83 MET A N 1
ATOM 653 C CA . MET A 1 83 ? -3.558 9.175 34.168 1.00 76.50 83 MET A CA 1
ATOM 654 C C . MET A 1 83 ? -2.975 9.163 35.586 1.00 76.50 83 MET A C 1
ATOM 656 O O . MET A 1 83 ? -2.455 10.182 36.040 1.00 76.50 83 MET A O 1
ATOM 660 N N . VAL A 1 84 ? -3.059 8.037 36.301 1.00 77.06 84 VAL A N 1
ATOM 661 C CA . VAL A 1 84 ? -2.678 7.942 37.716 1.00 77.06 84 VAL A CA 1
ATOM 662 C C . VAL A 1 84 ? -1.536 6.943 37.896 1.00 77.06 84 VAL A C 1
ATOM 664 O O . VAL A 1 84 ? -1.643 5.773 37.549 1.00 77.06 84 VAL A O 1
ATOM 667 N N . SER A 1 85 ? -0.434 7.392 38.501 1.00 69.25 85 SER A N 1
ATOM 668 C CA . SER A 1 85 ? 0.786 6.585 38.672 1.00 69.25 85 SER A CA 1
ATOM 669 C C . SER A 1 85 ? 0.709 5.532 39.787 1.00 69.25 85 SER A C 1
ATOM 671 O O . SER A 1 85 ? 1.522 4.610 39.815 1.00 69.25 85 SER A O 1
ATOM 673 N N . ARG A 1 86 ? -0.248 5.648 40.719 1.00 69.44 86 ARG A N 1
ATOM 674 C CA . ARG A 1 86 ? -0.454 4.698 41.827 1.00 69.44 86 ARG A CA 1
ATOM 675 C C . ARG A 1 86 ? -1.937 4.383 42.000 1.00 69.44 86 ARG A C 1
ATOM 677 O O . ARG A 1 86 ? -2.710 5.243 42.417 1.00 69.44 86 ARG A O 1
ATOM 684 N N . HIS A 1 87 ? -2.316 3.139 41.719 1.00 66.56 87 HIS A N 1
ATOM 685 C CA . HIS A 1 87 ? -3.673 2.650 41.958 1.00 66.56 87 HIS A CA 1
ATOM 686 C C . HIS A 1 87 ? -3.925 2.515 43.465 1.00 66.56 87 HIS A C 1
ATOM 688 O O . HIS A 1 87 ? -3.178 1.833 44.165 1.00 66.56 87 HIS A O 1
ATOM 694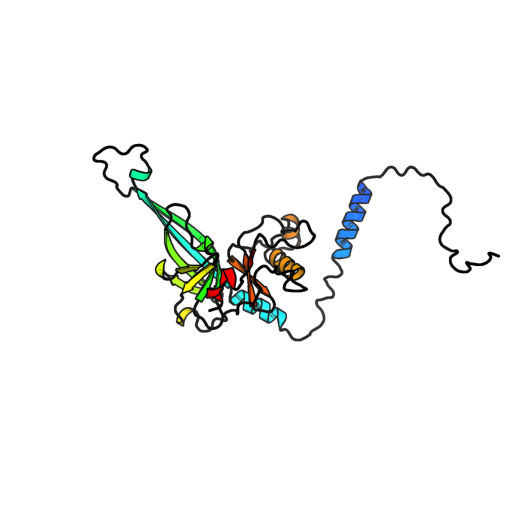 N N . ARG A 1 88 ? -4.975 3.172 43.973 1.00 71.50 88 ARG A N 1
ATOM 695 C CA . ARG A 1 88 ? -5.457 2.983 45.351 1.00 71.50 88 ARG A CA 1
ATOM 696 C C . ARG A 1 88 ? -6.545 1.897 45.384 1.00 71.50 88 ARG A C 1
ATOM 698 O O . ARG A 1 88 ? -7.315 1.804 44.426 1.00 71.50 88 ARG A O 1
ATOM 705 N N . PRO A 1 89 ? -6.662 1.107 46.468 1.00 70.44 89 PRO A N 1
ATOM 706 C CA . PRO A 1 89 ? -7.802 0.209 46.649 1.00 70.44 89 PRO A CA 1
ATOM 707 C C . PRO A 1 89 ? -9.114 1.008 46.565 1.00 70.44 89 PRO A C 1
ATOM 709 O O . PRO A 1 89 ? -9.230 2.058 47.194 1.00 70.44 89 PRO A O 1
ATOM 712 N N . GLY A 1 90 ? -10.075 0.546 45.758 1.00 72.88 90 GLY A N 1
ATOM 713 C CA . GLY A 1 90 ? -11.351 1.242 45.516 1.00 72.88 90 GLY A CA 1
ATOM 714 C C . GLY A 1 90 ? -11.365 2.219 44.329 1.00 72.88 90 GLY A C 1
ATOM 715 O O . GLY A 1 90 ? -12.373 2.889 44.104 1.00 72.88 90 GLY A O 1
ATOM 716 N N . PHE A 1 91 ? -10.282 2.308 43.552 1.00 76.25 91 PHE A N 1
ATOM 717 C CA . PHE A 1 91 ? -10.224 3.148 42.354 1.00 76.25 91 PHE A CA 1
ATOM 718 C C . PHE A 1 91 ? -11.169 2.634 41.255 1.00 76.25 91 PHE A C 1
ATOM 720 O O . PHE A 1 91 ? -11.018 1.514 40.768 1.00 76.25 91 PHE A O 1
ATOM 727 N N . LYS A 1 92 ? -12.146 3.458 40.855 1.00 78.56 92 LYS A N 1
ATOM 728 C CA . LYS A 1 92 ? -13.019 3.167 39.711 1.00 78.56 92 LYS A CA 1
ATOM 729 C C . LYS A 1 92 ? -12.338 3.622 38.430 1.00 78.56 92 LYS A C 1
ATOM 731 O O . LYS A 1 92 ? -12.106 4.812 38.234 1.00 78.56 92 LYS A O 1
ATOM 736 N N . ASP A 1 93 ? -12.058 2.667 37.558 1.00 81.69 93 ASP A N 1
ATOM 737 C CA . ASP A 1 93 ? -11.511 2.949 36.242 1.00 81.69 93 ASP A CA 1
ATOM 738 C C . ASP A 1 93 ? -12.624 3.450 35.306 1.00 81.69 93 ASP A C 1
ATOM 740 O O . ASP A 1 93 ? -13.461 2.678 34.837 1.00 81.69 93 ASP A O 1
ATOM 744 N N . VAL A 1 94 ? -12.683 4.767 35.097 1.00 85.19 94 VAL A N 1
ATOM 745 C CA . VAL A 1 94 ? -13.704 5.425 34.266 1.00 85.19 94 VAL A CA 1
ATOM 746 C C . VAL A 1 94 ? -13.077 5.889 32.957 1.00 85.19 94 VAL A C 1
ATOM 748 O O . VAL A 1 94 ? -11.943 6.370 32.931 1.00 85.19 94 VAL A O 1
ATOM 751 N N . LEU A 1 95 ? -13.826 5.768 31.861 1.00 87.38 95 LEU A N 1
ATOM 752 C CA . LEU A 1 95 ? -13.449 6.344 30.575 1.00 87.38 95 LEU A CA 1
ATOM 753 C C . LEU A 1 95 ? -13.464 7.877 30.672 1.00 87.38 95 LEU A C 1
ATOM 755 O O . LEU A 1 95 ? -14.508 8.469 30.931 1.00 87.38 95 LEU A O 1
ATOM 759 N N . VAL A 1 96 ? -12.315 8.509 30.441 1.00 87.19 96 VAL A N 1
ATOM 760 C CA . VAL A 1 96 ? -12.161 9.971 30.511 1.00 87.19 96 VAL A CA 1
ATOM 761 C C . VAL A 1 96 ? -12.402 10.598 29.147 1.00 87.19 96 VAL A C 1
ATOM 763 O O . VAL A 1 96 ? -13.124 11.581 29.020 1.00 87.19 96 VAL A O 1
ATOM 766 N N . LYS A 1 97 ? -11.775 10.034 28.111 1.00 89.75 97 LYS A N 1
ATOM 767 C CA . LYS A 1 97 ? -11.890 10.508 26.729 1.00 89.75 97 LYS A CA 1
ATOM 768 C C . LYS A 1 97 ? -11.550 9.394 25.749 1.00 89.75 97 LYS A C 1
ATOM 770 O O . LYS A 1 97 ? -10.939 8.393 26.115 1.00 89.75 97 LYS A O 1
ATOM 775 N N . VAL A 1 98 ? -11.896 9.597 24.484 1.00 89.56 98 VAL A N 1
ATOM 776 C CA . VAL A 1 98 ? -11.435 8.753 23.379 1.00 89.56 98 VAL A CA 1
ATOM 777 C C . VAL A 1 98 ? -10.558 9.605 22.475 1.00 89.56 98 VAL A C 1
ATOM 779 O O . VAL A 1 98 ? -11.012 10.599 21.913 1.00 89.56 98 VAL A O 1
ATOM 782 N N . GLU A 1 99 ? -9.290 9.231 22.349 1.00 91.00 99 GLU A N 1
ATOM 783 C CA . GLU A 1 99 ? -8.374 9.866 21.408 1.00 91.00 99 GLU A CA 1
ATOM 784 C C . GLU A 1 99 ? -8.559 9.260 20.021 1.00 91.00 99 GLU A C 1
ATOM 786 O O . GLU A 1 99 ? -8.640 8.039 19.873 1.00 91.00 99 GLU A O 1
ATOM 791 N N . LYS A 1 100 ? -8.610 10.120 19.001 1.00 91.56 100 LYS A N 1
ATOM 792 C CA . LYS A 1 100 ? -8.739 9.721 17.600 1.00 91.56 100 LYS A CA 1
ATOM 793 C C . LYS A 1 100 ? -7.470 10.070 16.837 1.00 91.56 100 LYS A C 1
ATOM 795 O O . LYS A 1 100 ? -6.965 11.185 16.936 1.00 91.56 100 LYS A O 1
ATOM 800 N N . GLN A 1 101 ? -6.988 9.122 16.045 1.00 91.94 101 GLN A N 1
ATOM 801 C CA . GLN A 1 101 ? -5.890 9.317 15.106 1.00 91.94 101 GLN A CA 1
ATOM 802 C C . GLN A 1 101 ? -6.290 8.809 13.727 1.00 91.94 101 GLN A C 1
ATOM 804 O O . GLN A 1 101 ? -7.011 7.822 13.608 1.00 91.94 101 GLN A O 1
ATOM 809 N N . THR A 1 102 ? -5.780 9.451 12.681 1.00 92.12 102 THR A N 1
ATOM 810 C CA . THR A 1 102 ? -6.014 9.028 11.298 1.00 92.12 102 THR A CA 1
ATOM 811 C C . THR A 1 102 ? -4.677 8.861 10.596 1.00 92.12 102 THR A C 1
ATOM 813 O O . THR A 1 102 ? -3.863 9.783 10.596 1.00 92.12 102 THR A O 1
ATOM 816 N N . LYS A 1 103 ? -4.450 7.704 9.968 1.00 92.75 103 LYS A N 1
ATOM 817 C CA . LYS A 1 103 ? -3.292 7.466 9.092 1.00 92.75 103 LYS A CA 1
ATOM 818 C C . LYS A 1 103 ? -3.767 7.322 7.651 1.00 92.75 103 LYS A C 1
ATOM 820 O O . LYS A 1 103 ? -4.747 6.633 7.381 1.00 92.75 103 LYS A O 1
ATOM 825 N N . THR A 1 104 ? -3.069 7.981 6.729 1.00 93.62 104 THR A N 1
ATOM 826 C CA . THR A 1 104 ? -3.346 7.892 5.289 1.00 93.62 104 THR A CA 1
ATOM 827 C C . THR A 1 104 ? -2.178 7.221 4.585 1.00 93.62 104 THR A C 1
ATOM 829 O O . THR A 1 104 ? -1.060 7.732 4.602 1.00 93.62 104 THR A O 1
ATOM 832 N N . CYS A 1 105 ? -2.464 6.110 3.923 1.00 94.06 105 CYS A N 1
ATOM 833 C CA . CYS A 1 105 ? -1.525 5.312 3.152 1.00 94.06 105 CYS A CA 1
ATOM 834 C C . CYS A 1 105 ? -2.007 5.119 1.712 1.00 94.06 105 CYS A C 1
ATOM 836 O O . CYS A 1 105 ? -3.056 5.622 1.295 1.00 94.06 105 CYS A O 1
ATOM 838 N N . GLN A 1 106 ? -1.215 4.390 0.939 1.00 94.44 106 GLN A N 1
ATOM 839 C CA . GLN A 1 106 ? -1.582 3.857 -0.363 1.00 94.44 106 GLN A CA 1
ATOM 840 C C . GLN A 1 106 ? -1.649 2.328 -0.318 1.00 94.44 106 GLN A C 1
ATOM 842 O O . GLN A 1 106 ? -1.178 1.675 0.616 1.00 94.44 106 GLN A O 1
ATOM 847 N N . GLY A 1 107 ? -2.280 1.766 -1.332 1.00 92.75 107 GLY A N 1
ATOM 848 C CA . GLY A 1 107 ? -2.381 0.342 -1.575 1.00 92.75 107 GLY A CA 1
ATOM 849 C C . GLY A 1 107 ? -2.757 0.096 -3.027 1.00 92.75 107 GLY A C 1
ATOM 850 O O . GLY A 1 107 ? -2.793 1.021 -3.842 1.00 92.75 107 GLY A O 1
ATOM 851 N N . VAL A 1 108 ? -3.044 -1.156 -3.351 1.00 93.06 108 VAL A N 1
ATOM 852 C CA . VAL A 1 108 ? -3.348 -1.579 -4.718 1.00 93.06 108 VAL A CA 1
ATOM 853 C C . VAL A 1 108 ? -4.439 -2.639 -4.729 1.00 93.06 108 VAL A C 1
ATOM 855 O O . VAL A 1 108 ? -4.463 -3.525 -3.872 1.00 93.06 108 VAL A O 1
ATOM 858 N N . LEU A 1 109 ? -5.357 -2.540 -5.689 1.00 91.94 109 LEU A N 1
ATOM 859 C CA . LEU A 1 109 ? -6.352 -3.578 -5.953 1.00 91.94 109 LEU A CA 1
ATOM 860 C C . LEU A 1 109 ? -5.699 -4.741 -6.711 1.00 91.94 109 LEU A C 1
ATOM 862 O O . LEU A 1 109 ? -5.077 -4.532 -7.752 1.00 91.94 109 LEU A O 1
ATOM 866 N N . LEU A 1 110 ? -5.862 -5.970 -6.223 1.00 89.75 110 LEU A N 1
ATOM 867 C CA . LEU A 1 110 ? -5.332 -7.155 -6.900 1.00 89.75 110 LEU A CA 1
ATOM 868 C C . LEU A 1 110 ? -6.229 -7.601 -8.059 1.00 89.75 110 LEU A C 1
ATOM 870 O O . LEU A 1 110 ? -7.455 -7.623 -7.942 1.00 89.75 110 LEU A O 1
ATOM 874 N N . ALA A 1 111 ? -5.611 -7.997 -9.172 1.00 88.12 111 ALA A N 1
ATOM 875 C CA . ALA A 1 111 ? -6.318 -8.480 -10.356 1.00 88.12 111 ALA A CA 1
ATOM 876 C C . ALA A 1 111 ? -7.206 -9.690 -10.029 1.00 88.12 111 ALA A C 1
ATOM 878 O O . ALA A 1 111 ? -6.789 -10.608 -9.326 1.00 88.12 111 ALA A O 1
ATOM 879 N N . GLY A 1 112 ? -8.442 -9.678 -10.538 1.00 82.38 112 GLY A N 1
ATOM 880 C CA . GLY A 1 112 ? -9.384 -10.792 -10.398 1.00 82.38 112 GLY A CA 1
ATOM 881 C C . GLY A 1 112 ? -9.890 -11.048 -8.975 1.00 82.38 112 GLY A C 1
ATOM 882 O O . GLY A 1 112 ? -10.538 -12.065 -8.747 1.00 82.38 112 GLY A O 1
ATOM 883 N N . THR A 1 113 ? -9.620 -10.161 -8.007 1.00 85.69 113 THR A N 1
ATOM 884 C CA . THR A 1 113 ? -10.072 -10.349 -6.621 1.00 85.69 113 THR A CA 1
ATOM 885 C C . THR A 1 113 ? -10.629 -9.059 -6.016 1.00 85.69 113 THR A C 1
ATOM 887 O O . THR A 1 113 ? -10.168 -7.967 -6.343 1.00 85.69 113 THR A O 1
ATOM 890 N N . PRO A 1 114 ? -11.571 -9.146 -5.060 1.00 87.88 114 PRO A N 1
ATOM 891 C CA . PRO A 1 114 ? -12.066 -7.982 -4.334 1.00 87.88 114 PRO A CA 1
ATOM 892 C C . PRO A 1 114 ? -11.184 -7.657 -3.117 1.00 87.88 114 PRO A C 1
ATOM 894 O O . PRO A 1 114 ? -11.674 -7.431 -2.008 1.00 87.88 114 PRO A O 1
ATOM 897 N N . ARG A 1 115 ? -9.860 -7.701 -3.306 1.00 89.75 115 ARG A N 1
ATOM 898 C CA . ARG A 1 115 ? -8.867 -7.543 -2.238 1.00 89.75 115 ARG A CA 1
ATOM 899 C C . ARG A 1 115 ? -7.937 -6.381 -2.556 1.00 89.75 115 ARG A C 1
ATOM 901 O O . ARG A 1 115 ? -7.318 -6.343 -3.618 1.00 89.75 115 ARG A O 1
ATOM 908 N N . VAL A 1 116 ? -7.800 -5.471 -1.598 1.00 91.31 116 VAL A N 1
ATOM 909 C CA . VAL A 1 116 ? -6.790 -4.409 -1.634 1.00 91.31 116 VAL A CA 1
ATOM 910 C C . VAL A 1 116 ? -5.625 -4.805 -0.739 1.00 91.31 116 VAL A C 1
ATOM 912 O O . VAL A 1 116 ? -5.826 -5.260 0.389 1.00 91.31 116 VAL A O 1
ATOM 915 N N . VAL A 1 117 ? -4.407 -4.634 -1.243 1.00 92.06 117 VAL A N 1
ATOM 916 C CA . VAL A 1 117 ? -3.168 -4.893 -0.509 1.00 92.06 117 VAL A CA 1
ATOM 917 C C . VAL A 1 117 ? -2.510 -3.577 -0.140 1.00 92.06 117 VAL A C 1
ATOM 919 O O . VAL A 1 117 ? -2.389 -2.670 -0.961 1.00 92.06 117 VAL A O 1
ATOM 922 N N . THR A 1 118 ? -2.074 -3.483 1.107 1.00 93.19 118 THR A N 1
ATOM 923 C CA . THR A 1 118 ? -1.268 -2.381 1.634 1.00 93.19 118 THR A CA 1
ATOM 924 C C . THR A 1 118 ? -0.257 -2.937 2.640 1.00 93.19 118 THR A C 1
ATOM 926 O O . THR A 1 118 ? -0.179 -4.149 2.852 1.00 93.19 118 THR A O 1
ATOM 929 N N . LEU A 1 119 ? 0.535 -2.071 3.262 1.00 92.75 119 LEU A N 1
ATOM 930 C CA . LEU A 1 119 ? 1.460 -2.466 4.318 1.00 92.75 119 LEU A CA 1
ATOM 931 C C . LEU A 1 119 ? 0.740 -2.644 5.653 1.00 92.75 119 LEU A C 1
ATOM 933 O O . LEU A 1 119 ? -0.190 -1.909 5.987 1.00 92.75 119 LEU A O 1
ATOM 937 N N . ALA A 1 120 ? 1.209 -3.592 6.460 1.00 91.06 120 ALA A N 1
ATOM 938 C CA . ALA A 1 120 ? 0.688 -3.826 7.803 1.00 91.06 120 ALA A CA 1
ATOM 939 C C . ALA A 1 120 ? 0.825 -2.580 8.694 1.00 91.06 120 ALA A C 1
ATOM 941 O O . ALA A 1 120 ? -0.056 -2.306 9.506 1.00 91.06 120 ALA A O 1
ATOM 942 N N . SER A 1 121 ? 1.875 -1.776 8.498 1.00 91.12 121 SER A N 1
ATOM 943 C CA . SER A 1 121 ? 2.080 -0.501 9.199 1.00 91.12 121 SER A CA 1
ATOM 944 C C . SER A 1 121 ? 0.950 0.515 8.970 1.00 91.12 121 SER A C 1
ATOM 946 O O . SER A 1 121 ? 0.676 1.328 9.851 1.00 91.12 121 SER A O 1
ATOM 948 N N . CYS A 1 122 ? 0.234 0.438 7.845 1.00 91.19 122 CYS A N 1
ATOM 949 C CA . CYS A 1 122 ? -0.888 1.327 7.519 1.00 91.19 122 CYS A CA 1
ATOM 950 C C . CYS A 1 122 ? -2.179 1.010 8.279 1.00 91.19 122 CYS A C 1
ATOM 952 O O . CYS A 1 122 ? -3.084 1.845 8.365 1.00 91.19 122 CYS A O 1
ATOM 954 N N . VAL A 1 123 ? -2.268 -0.199 8.829 1.00 89.88 123 VAL A N 1
ATOM 955 C CA . VAL A 1 123 ? -3.429 -0.694 9.581 1.00 89.88 123 VAL A CA 1
ATOM 956 C C . VAL A 1 123 ? -3.069 -1.066 11.019 1.00 89.88 123 VAL A C 1
ATOM 958 O O . VAL A 1 123 ? -3.916 -1.551 11.762 1.00 89.88 123 VAL A O 1
ATOM 961 N N . LYS A 1 124 ? -1.822 -0.823 11.438 1.00 89.00 124 LYS A N 1
ATOM 962 C CA . LYS A 1 124 ? -1.357 -1.030 12.809 1.00 89.00 124 LYS A CA 1
ATOM 963 C C . LYS A 1 124 ? -1.275 0.316 13.532 1.00 89.00 124 LYS A C 1
ATOM 965 O O . LYS A 1 124 ? -0.569 1.235 13.109 1.00 89.00 124 LYS A O 1
ATOM 970 N N . GLY A 1 125 ? -2.052 0.431 14.604 1.00 81.88 125 GLY A N 1
ATOM 971 C CA . GLY A 1 125 ? -2.068 1.611 15.459 1.00 81.88 125 GLY A CA 1
ATOM 972 C C . GLY A 1 125 ? -0.821 1.679 16.330 1.00 81.88 125 GLY A C 1
ATOM 973 O O . GLY A 1 125 ? -0.138 0.674 16.544 1.00 81.88 125 GLY A O 1
ATOM 974 N N . ASP A 1 126 ? -0.535 2.871 16.843 1.00 84.81 126 ASP A N 1
ATOM 975 C CA . ASP A 1 126 ? 0.491 3.045 17.869 1.00 84.81 126 ASP A CA 1
ATOM 976 C C . ASP A 1 126 ? -0.000 2.432 19.199 1.00 84.81 126 ASP A C 1
ATOM 978 O O . ASP A 1 126 ? -1.144 1.988 19.316 1.00 84.81 126 ASP A O 1
ATOM 982 N N . LYS A 1 127 ? 0.847 2.360 20.232 1.00 83.12 127 LYS A N 1
ATOM 983 C CA . LYS A 1 127 ? 0.490 1.669 21.488 1.00 83.12 127 LYS A CA 1
ATOM 984 C C . LYS A 1 127 ? -0.827 2.193 22.097 1.00 83.12 127 LYS A C 1
ATOM 986 O O . LYS A 1 127 ? -0.937 3.357 22.490 1.00 83.12 127 LYS A O 1
ATOM 991 N N . GLY A 1 128 ? -1.803 1.290 22.222 1.00 81.62 128 GLY A N 1
ATOM 992 C CA . GLY A 1 128 ? -3.140 1.561 22.763 1.00 81.62 128 GLY A CA 1
ATOM 993 C C . GLY A 1 128 ? -4.170 2.049 21.737 1.00 81.62 128 GLY A C 1
ATOM 994 O O . GLY A 1 128 ? -5.332 2.203 22.094 1.00 81.62 128 GLY A O 1
ATOM 995 N N . PHE A 1 129 ? -3.777 2.268 20.480 1.00 88.81 129 PHE A N 1
ATOM 996 C CA . PHE A 1 129 ? -4.685 2.633 19.394 1.00 88.81 129 PHE A CA 1
ATOM 997 C C . PHE A 1 129 ? -5.176 1.384 18.656 1.00 88.81 129 PHE A C 1
ATOM 999 O O . PHE A 1 129 ? -4.386 0.636 18.077 1.00 88.81 129 PHE A O 1
ATOM 1006 N N . ALA A 1 130 ? -6.491 1.177 18.644 1.00 88.69 130 ALA A N 1
ATOM 1007 C CA . ALA A 1 130 ? -7.147 0.114 17.890 1.00 88.69 130 ALA A CA 1
ATOM 1008 C C . ALA A 1 130 ? -7.785 0.676 16.616 1.00 88.69 130 ALA A C 1
ATOM 1010 O O . ALA A 1 130 ? -8.272 1.807 16.608 1.00 88.69 130 ALA A O 1
ATOM 1011 N N . VAL A 1 131 ? -7.793 -0.110 15.536 1.00 90.56 131 VAL A N 1
ATOM 1012 C CA . VAL A 1 131 ? -8.492 0.277 14.304 1.00 90.56 131 VAL A CA 1
ATOM 1013 C C . VAL A 1 131 ? -9.989 0.321 14.580 1.00 90.56 131 VAL A C 1
ATOM 1015 O O . VAL A 1 131 ? -10.565 -0.660 15.041 1.00 90.56 131 VAL A O 1
ATOM 1018 N N . SER A 1 132 ? -10.609 1.449 14.262 1.00 89.56 132 SER A N 1
ATOM 1019 C CA . SER A 1 132 ? -12.060 1.621 14.319 1.00 89.56 132 SER A CA 1
ATOM 1020 C C . SER A 1 132 ? -12.672 1.487 12.929 1.00 89.56 132 SER A C 1
ATOM 1022 O O . SER A 1 132 ? -13.582 0.690 12.713 1.00 89.56 132 SER A O 1
ATOM 1024 N N . LYS A 1 133 ? -12.117 2.216 11.956 1.00 90.56 133 LYS A N 1
ATOM 1025 C CA . LYS A 1 133 ? -12.669 2.314 10.605 1.00 90.56 133 LYS A CA 1
ATOM 1026 C C . LYS A 1 133 ? -11.559 2.352 9.567 1.00 90.56 133 LYS A C 1
ATOM 1028 O O . LYS A 1 133 ? -10.543 3.014 9.759 1.00 90.56 133 LYS A O 1
ATOM 1033 N N . VAL A 1 134 ? -11.788 1.700 8.435 1.00 91.88 134 VAL A N 1
ATOM 1034 C CA . VAL A 1 134 ? -10.963 1.821 7.231 1.00 91.88 134 VAL A CA 1
ATOM 1035 C C . VAL A 1 134 ? -11.825 2.336 6.097 1.00 91.88 134 VAL A C 1
ATOM 1037 O O . VAL A 1 134 ? -12.910 1.818 5.843 1.00 91.88 134 VAL A O 1
ATOM 1040 N N . THR A 1 135 ? -11.334 3.352 5.401 1.00 92.19 135 THR A N 1
ATOM 1041 C CA . THR A 1 135 ? -11.942 3.882 4.183 1.00 92.19 135 THR A CA 1
ATOM 1042 C C . THR A 1 135 ? -10.974 3.689 3.026 1.00 92.19 135 THR A C 1
ATOM 1044 O O . THR A 1 135 ? -9.814 4.089 3.098 1.00 92.19 135 THR A O 1
ATOM 1047 N N . LEU A 1 136 ? -11.456 3.070 1.959 1.00 92.38 136 LEU A N 1
ATOM 1048 C CA . LEU A 1 136 ? -10.751 2.874 0.703 1.00 92.38 136 LEU A CA 1
ATOM 1049 C C . LEU A 1 136 ? -11.314 3.849 -0.318 1.00 92.38 136 LEU A C 1
ATOM 1051 O O . LEU A 1 136 ? -12.524 3.862 -0.541 1.00 92.38 136 LEU A O 1
ATOM 1055 N N . GLN A 1 137 ? -10.448 4.639 -0.939 1.00 92.00 137 GLN A N 1
ATOM 1056 C CA . GLN A 1 137 ? -10.813 5.542 -2.025 1.00 92.00 137 GLN A CA 1
ATOM 1057 C C . GLN A 1 137 ? -10.127 5.081 -3.306 1.00 92.00 137 GLN A C 1
ATOM 1059 O O . GLN A 1 137 ? -8.896 5.017 -3.372 1.00 92.00 137 GLN A O 1
ATOM 1064 N N . PHE A 1 138 ? -10.936 4.741 -4.305 1.00 88.19 138 PHE A N 1
ATOM 1065 C CA . PHE A 1 138 ? -10.478 4.259 -5.603 1.00 88.19 138 PHE A CA 1
ATOM 1066 C C . PHE A 1 138 ? -10.329 5.421 -6.590 1.00 88.19 138 PHE A C 1
ATOM 1068 O O . PHE A 1 138 ? -10.977 6.460 -6.454 1.00 88.19 138 PHE A O 1
ATOM 1075 N N . ALA A 1 139 ? -9.502 5.236 -7.621 1.00 81.19 139 ALA A N 1
ATOM 1076 C CA . ALA A 1 139 ? -9.212 6.279 -8.607 1.00 81.19 139 ALA A CA 1
ATOM 1077 C C . ALA A 1 139 ? -10.445 6.764 -9.398 1.00 81.19 139 ALA A C 1
ATOM 1079 O O . ALA A 1 139 ? -10.459 7.896 -9.871 1.00 81.19 139 ALA A O 1
ATOM 1080 N N . ASN A 1 140 ? -11.495 5.944 -9.515 1.00 80.31 140 ASN A N 1
ATOM 1081 C CA . ASN A 1 140 ? -12.758 6.316 -10.163 1.00 80.31 140 ASN A CA 1
ATOM 1082 C C . ASN A 1 140 ? -13.719 7.108 -9.250 1.00 80.31 140 ASN A C 1
ATOM 1084 O O . ASN A 1 140 ? -14.870 7.325 -9.621 1.00 80.31 140 ASN A O 1
ATOM 1088 N N . GLY A 1 141 ? -13.289 7.478 -8.041 1.00 83.00 141 GLY A N 1
ATOM 1089 C CA . GLY A 1 141 ? -14.105 8.195 -7.062 1.00 83.00 141 GLY A CA 1
ATOM 1090 C C . GLY A 1 141 ? -15.018 7.307 -6.213 1.00 83.00 141 GLY A C 1
ATOM 1091 O O . GLY A 1 141 ? -15.587 7.802 -5.238 1.00 83.00 141 GLY A O 1
ATOM 1092 N N . LYS A 1 142 ? -15.133 6.000 -6.507 1.00 85.62 142 LYS A N 1
ATOM 1093 C CA . LYS A 1 142 ? -15.842 5.061 -5.623 1.00 85.62 142 LYS A CA 1
ATOM 1094 C C . LYS A 1 142 ? -15.117 4.961 -4.281 1.00 85.62 142 LYS A C 1
ATOM 1096 O O . LYS A 1 142 ? -13.891 5.071 -4.200 1.00 85.62 142 LYS A O 1
ATOM 1101 N N . GLN A 1 143 ? -15.882 4.695 -3.226 1.00 89.00 143 GLN A N 1
ATOM 1102 C CA . GLN A 1 143 ? -15.346 4.486 -1.886 1.00 89.00 143 GLN A CA 1
ATOM 1103 C C . GLN A 1 143 ? -15.935 3.230 -1.248 1.00 89.00 143 GLN A C 1
ATOM 1105 O O . GLN A 1 143 ? -17.089 2.880 -1.491 1.00 89.00 143 GLN A O 1
ATOM 1110 N N . ALA A 1 144 ? -15.143 2.563 -0.414 1.00 87.75 144 ALA A N 1
ATOM 1111 C CA . ALA A 1 144 ? -15.612 1.501 0.468 1.00 87.75 144 ALA A CA 1
ATOM 1112 C C . ALA A 1 144 ? -15.214 1.812 1.906 1.00 87.75 144 ALA A C 1
ATOM 1114 O O . ALA A 1 144 ? -14.075 2.186 2.170 1.00 87.75 144 ALA A O 1
ATOM 1115 N N . THR A 1 145 ? -16.134 1.610 2.842 1.00 88.06 145 THR A N 1
ATOM 1116 C CA . THR A 1 145 ? -15.848 1.683 4.277 1.00 88.06 145 THR A CA 1
ATOM 1117 C C . THR A 1 145 ? -15.993 0.307 4.903 1.00 88.06 145 THR A C 1
ATOM 1119 O O . THR A 1 145 ? -16.961 -0.400 4.621 1.00 88.06 145 THR A O 1
ATOM 1122 N N . GLY A 1 146 ? -15.040 -0.059 5.751 1.00 84.19 146 GLY A N 1
ATOM 1123 C CA . GLY A 1 146 ? -15.011 -1.329 6.464 1.00 84.19 146 GLY A CA 1
ATOM 1124 C C . GLY A 1 146 ? -14.511 -1.167 7.895 1.00 84.19 146 GLY A C 1
ATOM 1125 O O . GLY A 1 146 ? -13.927 -0.146 8.260 1.00 84.19 146 GLY A O 1
ATOM 1126 N N . GLU A 1 147 ? -14.750 -2.194 8.698 1.00 82.19 147 GLU A N 1
ATOM 1127 C CA . GLU A 1 147 ? -14.304 -2.289 10.089 1.00 82.19 147 GLU A CA 1
ATOM 1128 C C . GLU A 1 147 ? -13.020 -3.123 10.200 1.00 82.19 147 GLU A C 1
ATOM 1130 O O . GLU A 1 147 ? -12.595 -3.773 9.241 1.00 82.19 147 GLU A O 1
ATOM 1135 N N . ALA A 1 148 ? -12.417 -3.154 11.392 1.00 74.25 148 ALA A N 1
ATOM 1136 C CA . ALA A 1 148 ? -11.183 -3.895 11.664 1.00 74.25 148 ALA A CA 1
ATOM 1137 C C . ALA A 1 148 ? -11.242 -5.386 11.261 1.00 74.25 148 ALA A C 1
ATOM 1139 O O . ALA A 1 148 ? -10.241 -5.944 10.819 1.00 74.25 148 ALA A O 1
ATOM 1140 N N . ASN A 1 149 ? -12.416 -6.021 11.337 1.00 73.25 149 ASN A N 1
ATOM 1141 C CA . ASN A 1 149 ? -12.605 -7.434 10.980 1.00 73.25 149 ASN A CA 1
ATOM 1142 C C . ASN A 1 149 ? -12.405 -7.725 9.483 1.00 73.25 149 ASN A C 1
ATOM 1144 O O . ASN A 1 149 ? -12.131 -8.864 9.100 1.00 73.25 149 ASN A O 1
ATOM 1148 N N . ALA A 1 150 ? -12.510 -6.702 8.632 1.00 79.56 150 ALA A N 1
ATOM 1149 C CA . ALA A 1 150 ? -12.251 -6.810 7.199 1.00 79.56 150 ALA A CA 1
ATOM 1150 C C . ALA A 1 150 ? -10.748 -6.772 6.857 1.00 79.56 150 ALA A C 1
ATOM 1152 O O . ALA A 1 150 ? -10.385 -6.861 5.681 1.00 79.56 150 ALA A O 1
ATOM 1153 N N . ILE A 1 151 ? -9.876 -6.639 7.862 1.00 86.69 151 ILE A N 1
ATOM 1154 C CA . ILE A 1 151 ? -8.425 -6.553 7.712 1.00 86.69 151 ILE A CA 1
ATOM 1155 C C . ILE A 1 151 ? -7.794 -7.881 8.120 1.00 86.69 151 ILE A C 1
ATOM 1157 O O . ILE A 1 151 ? -8.014 -8.388 9.219 1.00 86.69 151 ILE A O 1
ATOM 1161 N N . ARG A 1 152 ? -6.951 -8.440 7.255 1.00 87.31 152 ARG A N 1
ATOM 1162 C CA . ARG A 1 152 ? -6.088 -9.581 7.587 1.00 87.31 152 ARG A CA 1
ATOM 1163 C C . ARG A 1 152 ? -4.637 -9.187 7.369 1.00 87.31 152 ARG A C 1
ATOM 1165 O O . ARG A 1 152 ? -4.230 -8.920 6.241 1.00 87.31 152 ARG A O 1
ATOM 1172 N N . THR A 1 153 ? -3.862 -9.144 8.443 1.00 87.12 153 THR A N 1
ATOM 1173 C CA . THR A 1 153 ? -2.422 -8.876 8.403 1.00 87.12 153 THR A CA 1
ATOM 1174 C C . THR A 1 153 ? -1.645 -10.184 8.313 1.00 87.12 153 THR A C 1
ATOM 1176 O O . THR A 1 153 ? -1.993 -11.172 8.959 1.00 87.12 153 THR A O 1
ATOM 1179 N N . GLN A 1 154 ? -0.598 -10.207 7.494 1.00 81.12 154 GLN A N 1
ATOM 1180 C CA . GLN A 1 154 ? 0.329 -11.330 7.404 1.00 81.12 154 GLN A CA 1
ATOM 1181 C C . GLN A 1 154 ? 1.717 -10.815 7.042 1.00 81.12 154 GLN A C 1
ATOM 1183 O O . GLN A 1 154 ? 1.898 -10.197 5.993 1.00 81.12 154 GLN A O 1
ATOM 1188 N N . GLY A 1 155 ? 2.684 -11.075 7.924 1.00 84.62 155 GLY A N 1
ATOM 1189 C CA . GLY A 1 155 ? 4.020 -10.500 7.804 1.00 84.62 155 GLY A CA 1
ATOM 1190 C C . GLY A 1 155 ? 3.950 -8.974 7.737 1.00 84.62 155 GLY A C 1
ATOM 1191 O O . GLY A 1 155 ? 3.331 -8.327 8.584 1.00 84.62 155 GLY A O 1
ATOM 1192 N N . GLU A 1 156 ? 4.552 -8.413 6.694 1.00 88.38 156 GLU A N 1
ATOM 1193 C CA . GLU A 1 156 ? 4.653 -6.967 6.469 1.00 88.38 156 GLU A CA 1
ATOM 1194 C C . GLU A 1 156 ? 3.457 -6.383 5.701 1.00 88.38 156 GLU A C 1
ATOM 1196 O O . GLU A 1 156 ? 3.352 -5.166 5.542 1.00 88.38 156 GLU A O 1
ATOM 1201 N N . PHE A 1 157 ? 2.519 -7.225 5.261 1.00 90.06 157 PHE A N 1
ATOM 1202 C CA . PHE A 1 157 ? 1.396 -6.826 4.421 1.00 90.06 157 PHE A CA 1
ATOM 1203 C C . PHE A 1 157 ? 0.047 -6.953 5.132 1.00 90.06 157 PHE A C 1
ATOM 1205 O O . PHE A 1 157 ? -0.158 -7.770 6.033 1.00 90.06 157 PHE A O 1
ATOM 1212 N N . ALA A 1 158 ? -0.912 -6.155 4.677 1.00 90.19 158 ALA A N 1
ATOM 1213 C CA . ALA A 1 158 ? -2.308 -6.216 5.070 1.00 90.19 158 ALA A CA 1
ATOM 1214 C C . ALA A 1 158 ? -3.205 -6.389 3.846 1.00 90.19 158 ALA A C 1
ATOM 1216 O O . ALA A 1 158 ? -3.018 -5.737 2.818 1.00 90.19 158 ALA A O 1
ATOM 1217 N N . ARG A 1 159 ? -4.207 -7.257 3.987 1.00 89.81 159 ARG A N 1
ATOM 1218 C CA . ARG A 1 159 ? -5.283 -7.481 3.023 1.00 89.81 159 ARG A CA 1
ATOM 1219 C C . ARG A 1 159 ? -6.576 -6.895 3.557 1.00 89.81 159 ARG A C 1
ATOM 1221 O O . ARG A 1 159 ? -6.969 -7.179 4.688 1.00 89.81 159 ARG A O 1
ATOM 1228 N N . LEU A 1 160 ? -7.229 -6.108 2.718 1.00 90.06 160 LEU A N 1
ATOM 1229 C CA . LEU A 1 160 ? -8.498 -5.453 2.990 1.00 90.06 160 LEU A CA 1
ATOM 1230 C C . LEU A 1 160 ? -9.543 -6.052 2.053 1.00 90.06 160 LEU A C 1
ATOM 1232 O O . LEU A 1 160 ? -9.402 -5.972 0.830 1.00 90.06 160 LEU A O 1
ATOM 1236 N N . TYR A 1 161 ? -10.563 -6.681 2.630 1.00 89.38 161 TYR A N 1
ATOM 1237 C CA . TYR A 1 161 ? -11.666 -7.256 1.865 1.00 89.38 161 TYR A CA 1
ATOM 1238 C C . TYR A 1 161 ? -12.680 -6.173 1.514 1.00 89.38 161 TYR A C 1
ATOM 1240 O O . TYR A 1 161 ? -13.139 -5.427 2.380 1.00 89.38 161 TYR A O 1
ATOM 1248 N N . VAL A 1 162 ? -13.037 -6.099 0.235 1.00 87.81 162 VAL A N 1
ATOM 1249 C CA . VAL A 1 162 ? -13.980 -5.114 -0.298 1.00 87.81 162 VAL A CA 1
ATOM 1250 C C . VAL A 1 162 ? -15.190 -5.841 -0.868 1.00 87.81 162 VAL A C 1
ATOM 1252 O O . VAL A 1 162 ? -15.096 -6.981 -1.314 1.00 87.81 162 VAL A O 1
ATOM 1255 N N . LYS A 1 163 ? -16.362 -5.205 -0.861 1.00 86.44 163 LYS A N 1
ATOM 1256 C CA . LYS A 1 163 ? -17.533 -5.756 -1.554 1.00 86.44 163 LYS A CA 1
ATOM 1257 C C . LYS A 1 163 ? -17.292 -5.750 -3.065 1.00 86.44 163 LYS A C 1
ATOM 1259 O O . LYS A 1 163 ? -16.852 -4.737 -3.608 1.00 86.44 163 LYS A O 1
ATOM 1264 N N . HIS A 1 164 ? -17.655 -6.843 -3.737 1.00 84.81 164 HIS A N 1
ATOM 1265 C CA . HIS A 1 164 ? -17.449 -7.007 -5.179 1.00 84.81 164 HIS A CA 1
ATOM 1266 C C . HIS A 1 164 ? -18.056 -5.856 -6.000 1.00 84.81 164 HIS A C 1
ATOM 1268 O O . HIS A 1 164 ? -17.384 -5.305 -6.859 1.00 84.81 164 HIS A O 1
ATOM 1274 N N . ALA A 1 165 ? -19.263 -5.396 -5.654 1.00 84.75 165 ALA A N 1
ATOM 1275 C CA . ALA A 1 165 ? -19.938 -4.284 -6.335 1.00 84.75 165 ALA A CA 1
ATOM 1276 C C . ALA A 1 165 ? -19.129 -2.965 -6.364 1.00 84.75 165 ALA A C 1
ATOM 1278 O O . ALA A 1 165 ? -19.257 -2.157 -7.285 1.00 84.75 165 ALA A O 1
ATOM 1279 N N . VAL A 1 166 ? -18.268 -2.723 -5.364 1.00 84.25 166 VAL A N 1
ATOM 1280 C CA . VAL A 1 166 ? -17.431 -1.510 -5.338 1.00 84.25 166 VAL A CA 1
ATOM 1281 C C . VAL A 1 166 ? -16.284 -1.623 -6.337 1.00 84.25 166 VAL A C 1
ATOM 1283 O O . VAL A 1 166 ? -15.955 -0.645 -7.007 1.00 84.25 166 VAL A O 1
ATOM 1286 N N . VAL A 1 167 ? -15.701 -2.815 -6.455 1.00 84.31 167 VAL A N 1
ATOM 1287 C CA . VAL A 1 167 ? -14.556 -3.084 -7.333 1.00 84.31 167 VAL A CA 1
ATOM 1288 C C . VAL A 1 167 ? -14.960 -3.557 -8.728 1.00 84.31 167 VAL A C 1
ATOM 1290 O O . VAL A 1 167 ? -14.110 -3.710 -9.597 1.00 84.31 167 VAL A O 1
ATOM 1293 N N . GLU A 1 168 ? -16.250 -3.759 -8.967 1.00 83.12 168 GLU A N 1
ATOM 1294 C CA . GLU A 1 168 ? -16.773 -4.124 -10.274 1.00 83.12 168 GLU A CA 1
ATOM 1295 C C . GLU A 1 168 ? -16.430 -3.046 -11.313 1.00 83.12 168 GLU A C 1
ATOM 1297 O O . GLU A 1 168 ? -16.641 -1.843 -11.094 1.00 83.12 168 GLU A O 1
ATOM 1302 N N . GLY A 1 169 ? -15.841 -3.497 -12.424 1.00 80.25 169 GLY A N 1
ATOM 1303 C CA . GLY A 1 169 ? -15.315 -2.643 -13.487 1.00 80.25 169 GLY A CA 1
ATOM 1304 C C . GLY A 1 169 ? -13.964 -1.983 -13.180 1.00 80.25 169 GLY A C 1
ATOM 1305 O O . GLY A 1 169 ? -13.451 -1.257 -14.030 1.00 80.25 169 GLY A O 1
ATOM 1306 N N . LEU A 1 170 ? -13.365 -2.213 -12.004 1.00 83.25 170 LEU A N 1
ATOM 1307 C CA . LEU A 1 170 ? -12.012 -1.742 -11.705 1.00 83.25 170 LEU A CA 1
ATOM 1308 C C . LEU A 1 170 ? -10.957 -2.723 -12.207 1.00 83.25 170 LEU A C 1
ATOM 1310 O O . LEU A 1 170 ? -11.059 -3.938 -12.034 1.00 83.25 170 LEU A O 1
ATOM 1314 N N . LYS A 1 171 ? -9.888 -2.170 -12.778 1.00 83.25 171 LYS A N 1
ATOM 1315 C CA . LYS A 1 171 ? -8.718 -2.938 -13.190 1.00 83.25 171 LYS A CA 1
ATOM 1316 C C . LYS A 1 171 ? -7.780 -3.115 -11.996 1.00 83.25 171 LYS A C 1
ATOM 1318 O O . LYS A 1 171 ? -7.207 -2.146 -11.503 1.00 83.25 171 LYS A O 1
ATOM 1323 N N . GLY A 1 172 ? -7.650 -4.350 -11.522 1.00 85.62 172 GLY A N 1
ATOM 1324 C CA . GLY A 1 172 ? -6.628 -4.726 -10.546 1.00 85.62 172 GLY A CA 1
ATOM 1325 C C . GLY A 1 172 ? -5.292 -5.066 -11.210 1.00 85.62 172 GLY A C 1
ATOM 1326 O O . GLY A 1 172 ? -5.199 -5.155 -12.436 1.00 85.62 172 GLY A O 1
ATOM 1327 N N . VAL A 1 173 ? -4.263 -5.285 -10.393 1.00 87.94 173 VAL A N 1
ATOM 1328 C CA . VAL A 1 173 ? -2.903 -5.609 -10.845 1.00 87.94 173 VAL A CA 1
ATOM 1329 C C . VAL A 1 173 ? -2.464 -6.988 -10.359 1.00 87.94 173 VAL A C 1
ATOM 1331 O O . VAL A 1 173 ? 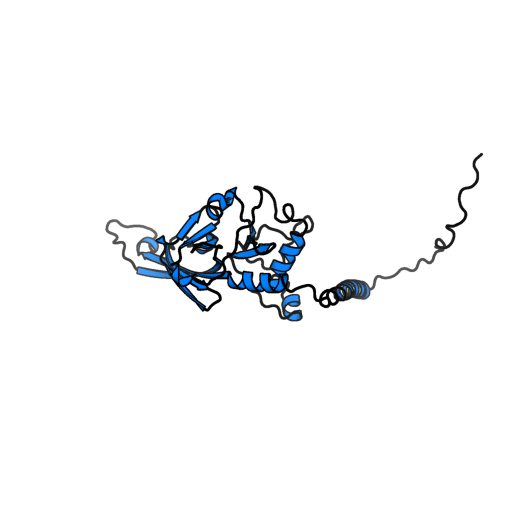-2.754 -7.397 -9.234 1.00 87.94 173 VAL A O 1
ATOM 1334 N N . GLU A 1 174 ? -1.770 -7.718 -11.228 1.00 87.50 174 GLU A N 1
ATOM 1335 C CA . GLU A 1 174 ? -1.120 -8.982 -10.883 1.00 87.50 174 GLU A CA 1
ATOM 1336 C C . GLU A 1 174 ? 0.143 -8.747 -10.055 1.00 87.50 174 GLU A C 1
ATOM 1338 O O . GLU A 1 174 ? 0.838 -7.749 -10.224 1.00 87.50 174 GLU A O 1
ATOM 1343 N N . ILE A 1 175 ? 0.500 -9.705 -9.209 1.00 85.88 175 ILE A N 1
ATOM 1344 C CA . ILE A 1 175 ? 1.747 -9.662 -8.445 1.00 85.88 175 ILE A CA 1
ATOM 1345 C C . ILE A 1 175 ? 2.865 -10.314 -9.268 1.00 85.88 175 ILE A C 1
ATOM 1347 O O . ILE A 1 175 ? 2.675 -11.363 -9.886 1.00 85.88 175 ILE A O 1
ATOM 1351 N N . ALA A 1 176 ? 4.038 -9.686 -9.306 1.00 84.19 176 ALA A N 1
ATOM 1352 C CA . ALA A 1 176 ? 5.224 -10.255 -9.928 1.00 84.19 176 ALA A CA 1
ATOM 1353 C C . ALA A 1 176 ? 5.819 -11.360 -9.046 1.00 84.19 176 ALA A C 1
ATOM 1355 O O . ALA A 1 176 ? 5.834 -11.253 -7.822 1.00 84.19 176 ALA A O 1
ATOM 1356 N N . ASN A 1 177 ? 6.359 -12.408 -9.666 1.00 75.12 177 ASN A N 1
ATOM 1357 C CA . ASN A 1 177 ? 7.036 -13.468 -8.930 1.00 75.12 177 ASN A CA 1
ATOM 1358 C C . ASN A 1 177 ? 8.520 -13.118 -8.761 1.00 75.12 177 ASN A C 1
ATOM 1360 O O . ASN A 1 177 ? 9.256 -13.043 -9.745 1.00 75.12 177 ASN A O 1
ATOM 1364 N N . ILE A 1 178 ? 8.945 -12.885 -7.521 1.00 78.00 178 ILE A N 1
ATOM 1365 C CA . ILE A 1 178 ? 10.314 -12.498 -7.171 1.00 78.00 178 ILE A CA 1
ATOM 1366 C C . ILE A 1 178 ? 10.873 -13.577 -6.254 1.00 78.00 178 ILE A C 1
ATOM 1368 O O . ILE A 1 178 ? 10.270 -13.892 -5.233 1.00 78.00 178 ILE A O 1
ATOM 1372 N N . GLY A 1 179 ? 12.016 -14.159 -6.615 1.00 72.12 179 GLY A N 1
ATOM 1373 C CA . GLY A 1 179 ? 12.641 -15.206 -5.806 1.00 72.12 179 GLY A CA 1
ATOM 1374 C C . GLY A 1 179 ? 12.985 -14.718 -4.394 1.00 72.12 179 GLY A C 1
ATOM 1375 O O . GLY A 1 179 ? 13.377 -13.564 -4.210 1.00 72.12 179 GLY A O 1
ATOM 1376 N N . ALA A 1 180 ? 12.869 -15.607 -3.405 1.00 74.88 180 ALA A N 1
ATOM 1377 C CA . ALA A 1 180 ? 13.270 -15.319 -2.029 1.00 74.88 180 ALA A CA 1
ATOM 1378 C C . ALA A 1 180 ? 14.733 -14.838 -1.971 1.00 74.88 180 ALA A C 1
ATOM 1380 O O . ALA A 1 180 ? 15.593 -15.349 -2.693 1.00 74.88 180 ALA A O 1
ATOM 1381 N N . GLY A 1 181 ? 15.001 -13.821 -1.148 1.00 72.38 181 GLY A N 1
ATOM 1382 C CA . GLY A 1 181 ? 16.341 -13.251 -0.953 1.00 72.38 181 GLY A CA 1
ATOM 1383 C C . GLY A 1 181 ? 16.934 -12.458 -2.128 1.00 72.38 181 GLY A C 1
ATOM 1384 O O . GLY A 1 181 ? 17.997 -11.867 -1.962 1.00 72.38 181 GLY A O 1
ATOM 1385 N N . LYS A 1 182 ? 16.273 -12.394 -3.295 1.00 77.25 182 LYS A N 1
ATOM 1386 C CA . LYS A 1 182 ? 16.756 -11.590 -4.429 1.00 77.25 182 LYS A CA 1
ATOM 1387 C C . LYS A 1 182 ? 16.295 -10.137 -4.313 1.00 77.25 182 LYS A C 1
ATOM 1389 O O . LYS A 1 182 ? 15.136 -9.860 -3.979 1.00 77.25 182 LYS A O 1
ATOM 1394 N N . SER A 1 183 ? 17.199 -9.208 -4.616 1.00 77.50 183 SER A N 1
ATOM 1395 C CA . SER A 1 183 ? 16.847 -7.796 -4.795 1.00 77.50 183 SER A CA 1
ATOM 1396 C C . SER A 1 183 ? 16.148 -7.574 -6.137 1.00 77.50 183 SER A C 1
ATOM 1398 O O . SER A 1 183 ? 16.217 -8.417 -7.044 1.00 77.50 183 SER A O 1
ATOM 1400 N N . LEU A 1 184 ? 15.472 -6.440 -6.295 1.00 78.62 184 LEU A N 1
ATOM 1401 C CA . LEU A 1 184 ? 14.869 -6.061 -7.576 1.00 78.62 184 LEU A CA 1
ATOM 1402 C C . LEU A 1 184 ? 15.933 -5.833 -8.641 1.00 78.62 184 LEU A C 1
ATOM 1404 O O . LEU A 1 184 ? 15.742 -6.244 -9.784 1.00 78.62 184 LEU A O 1
ATOM 1408 N N . GLN A 1 185 ? 17.070 -5.257 -8.253 1.00 78.69 185 GLN A N 1
ATOM 1409 C CA . GLN A 1 185 ? 18.226 -5.086 -9.137 1.00 78.69 185 GLN A CA 1
ATOM 1410 C C . GLN A 1 185 ? 18.827 -6.423 -9.600 1.00 78.69 185 GLN A C 1
ATOM 1412 O O . GLN A 1 185 ? 19.250 -6.548 -10.744 1.00 78.69 185 GLN A O 1
ATOM 1417 N N . GLN A 1 186 ? 18.847 -7.443 -8.737 1.00 79.12 186 GLN A N 1
ATOM 1418 C CA . GLN A 1 186 ? 19.323 -8.783 -9.104 1.00 79.12 186 GLN A CA 1
ATOM 1419 C C . GLN A 1 186 ? 18.295 -9.563 -9.930 1.00 79.12 186 GLN A C 1
ATOM 1421 O O . GLN A 1 186 ? 18.659 -10.415 -10.740 1.00 79.12 186 GLN A O 1
ATOM 1426 N N . THR A 1 187 ? 17.007 -9.308 -9.701 1.00 80.25 187 THR A N 1
ATOM 1427 C CA . THR A 1 187 ? 15.910 -10.009 -10.382 1.00 80.25 187 THR A CA 1
ATOM 1428 C C . THR A 1 187 ? 15.671 -9.448 -11.782 1.00 80.25 187 THR A C 1
ATOM 1430 O O . THR A 1 187 ? 15.366 -10.204 -12.705 1.00 80.25 187 THR A O 1
ATOM 1433 N N . TYR A 1 188 ? 15.839 -8.138 -11.960 1.00 80.19 188 TYR A N 1
ATOM 1434 C CA . TYR A 1 188 ? 15.568 -7.436 -13.207 1.00 80.19 188 TYR A CA 1
ATOM 1435 C C . TYR A 1 188 ? 16.800 -6.657 -13.658 1.00 80.19 188 TYR A C 1
ATOM 1437 O O . TYR A 1 188 ? 17.295 -5.807 -12.924 1.00 80.19 188 TYR A O 1
ATOM 1445 N N . LYS A 1 189 ? 17.244 -6.879 -14.904 1.00 76.00 189 LYS A N 1
ATOM 1446 C CA . LYS A 1 189 ? 18.396 -6.166 -15.491 1.00 76.00 189 LYS A CA 1
ATOM 1447 C C . LYS A 1 189 ? 18.252 -4.637 -15.416 1.00 76.00 189 LYS A C 1
ATOM 1449 O O . LYS A 1 189 ? 19.237 -3.948 -15.188 1.00 76.00 189 LYS A O 1
ATOM 1454 N N . ASP A 1 190 ? 17.020 -4.136 -15.519 1.00 79.19 190 ASP A N 1
ATOM 1455 C CA . ASP A 1 190 ? 16.692 -2.704 -15.474 1.00 79.19 190 ASP A CA 1
ATOM 1456 C C . ASP A 1 190 ? 16.186 -2.233 -14.094 1.00 79.19 190 ASP A C 1
ATOM 1458 O O . ASP A 1 190 ? 15.620 -1.142 -13.971 1.00 79.19 190 ASP A O 1
ATOM 1462 N N . GLY A 1 191 ? 16.363 -3.035 -13.036 1.00 76.25 191 GLY A N 1
ATOM 1463 C CA . GLY A 1 191 ? 15.803 -2.767 -11.705 1.00 76.25 191 GLY A CA 1
ATOM 1464 C C . GLY A 1 191 ? 16.222 -1.410 -11.131 1.00 76.25 191 GLY A C 1
ATOM 1465 O O . GLY A 1 191 ? 15.388 -0.672 -10.610 1.00 76.25 191 GLY A O 1
ATOM 1466 N N . THR A 1 192 ? 17.485 -1.014 -11.307 1.00 77.56 192 THR A N 1
ATOM 1467 C CA . THR A 1 192 ? 17.999 0.284 -10.836 1.00 77.56 192 THR A CA 1
ATOM 1468 C C . THR A 1 192 ? 17.324 1.463 -11.539 1.00 77.56 192 THR A C 1
ATOM 1470 O O . THR A 1 192 ? 16.952 2.444 -10.894 1.00 77.56 192 THR A O 1
ATOM 1473 N N . ALA A 1 193 ? 17.124 1.367 -12.857 1.00 79.75 193 ALA A N 1
ATOM 1474 C CA . ALA A 1 193 ? 16.456 2.407 -13.636 1.00 79.75 193 ALA A CA 1
ATOM 1475 C C . ALA A 1 193 ? 14.972 2.517 -13.258 1.00 79.75 193 ALA A C 1
ATOM 1477 O O . ALA A 1 193 ? 14.458 3.626 -13.108 1.00 79.75 193 ALA A O 1
ATOM 1478 N N . LEU A 1 194 ? 14.305 1.382 -13.031 1.00 83.75 194 LEU A N 1
ATOM 1479 C CA . LEU A 1 194 ? 12.928 1.342 -12.544 1.00 83.75 194 LEU A CA 1
ATOM 1480 C C . LEU A 1 194 ? 12.779 2.033 -11.189 1.00 83.75 194 LEU A C 1
ATOM 1482 O O . LEU A 1 194 ? 11.889 2.867 -11.018 1.00 83.75 194 LEU A O 1
ATOM 1486 N N . LEU A 1 195 ? 13.649 1.704 -10.236 1.00 83.06 195 LEU A N 1
ATOM 1487 C CA . LEU A 1 195 ? 13.600 2.280 -8.897 1.00 83.06 195 LEU A CA 1
ATOM 1488 C C . LEU A 1 195 ? 13.857 3.786 -8.947 1.00 83.06 195 LEU A C 1
ATOM 1490 O O . LEU A 1 195 ? 13.126 4.567 -8.335 1.00 83.06 195 LEU A O 1
ATOM 1494 N N . ALA A 1 196 ? 14.827 4.211 -9.759 1.00 81.56 196 ALA A N 1
ATOM 1495 C CA . ALA A 1 196 ? 15.115 5.622 -9.958 1.00 81.56 196 ALA A CA 1
ATOM 1496 C C . ALA A 1 196 ? 13.923 6.374 -10.556 1.00 81.56 196 ALA A C 1
ATOM 1498 O O . ALA A 1 196 ? 13.550 7.439 -10.060 1.00 81.56 196 ALA A O 1
ATOM 1499 N N . GLN A 1 197 ? 13.289 5.813 -11.588 1.00 83.19 197 GLN A N 1
ATOM 1500 C CA . GLN A 1 197 ? 12.088 6.390 -12.186 1.00 83.19 197 GLN A CA 1
ATOM 1501 C C . GLN A 1 197 ? 10.939 6.464 -11.181 1.00 83.19 197 GLN A C 1
ATOM 1503 O O . GLN A 1 197 ? 10.278 7.497 -11.103 1.00 83.19 197 GLN A O 1
ATOM 1508 N N . PHE A 1 198 ? 10.719 5.422 -10.378 1.00 85.44 198 PHE A N 1
ATOM 1509 C CA . PHE A 1 198 ? 9.6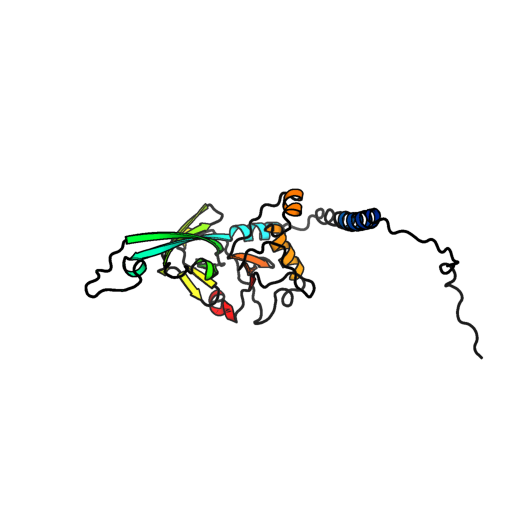89 5.418 -9.341 1.00 85.44 198 PHE A CA 1
ATOM 1510 C C . PHE A 1 198 ? 9.877 6.571 -8.344 1.00 85.44 198 PHE A C 1
ATOM 1512 O O . PHE A 1 198 ? 8.968 7.388 -8.169 1.00 85.44 198 PHE A O 1
ATOM 1519 N N . PHE A 1 199 ? 11.061 6.689 -7.737 1.00 85.06 199 PHE A N 1
ATOM 1520 C CA . PHE A 1 199 ? 11.342 7.733 -6.749 1.00 85.06 199 PHE A CA 1
ATOM 1521 C C . PHE A 1 199 ? 11.310 9.140 -7.362 1.00 85.06 199 PHE A C 1
ATOM 1523 O O . PHE A 1 199 ? 10.713 10.051 -6.779 1.00 85.06 199 PHE A O 1
ATOM 1530 N N . ASN A 1 200 ? 11.859 9.314 -8.568 1.00 82.25 200 ASN A N 1
ATOM 1531 C CA . ASN A 1 200 ? 11.831 10.595 -9.277 1.00 82.25 200 ASN A CA 1
ATOM 1532 C C . ASN A 1 200 ? 10.401 11.028 -9.624 1.00 82.25 200 ASN A C 1
ATOM 1534 O O . ASN A 1 200 ? 10.012 12.156 -9.316 1.00 82.25 200 ASN A O 1
ATOM 1538 N N . ASN A 1 201 ? 9.588 10.122 -10.177 1.00 82.62 201 ASN A N 1
ATOM 1539 C CA . ASN A 1 201 ? 8.191 10.393 -10.533 1.00 82.62 201 ASN A CA 1
ATOM 1540 C C . ASN A 1 201 ? 7.330 10.713 -9.304 1.00 82.62 201 ASN A C 1
ATOM 1542 O O . ASN A 1 201 ? 6.346 11.446 -9.403 1.00 82.62 201 ASN A O 1
ATOM 1546 N N . ARG A 1 202 ? 7.709 10.196 -8.129 1.00 83.25 202 ARG A N 1
ATOM 1547 C CA . ARG A 1 202 ? 7.042 10.478 -6.852 1.00 83.25 202 ARG A CA 1
ATOM 1548 C C . ARG A 1 202 ? 7.616 11.690 -6.107 1.00 83.25 202 ARG A C 1
ATOM 1550 O O . ARG A 1 202 ? 7.145 12.020 -5.016 1.00 83.25 202 ARG A O 1
ATOM 1557 N N . GLY A 1 203 ? 8.582 12.393 -6.701 1.00 78.38 203 GLY A N 1
ATOM 1558 C CA . GLY A 1 203 ? 9.144 13.635 -6.171 1.00 78.38 203 GLY A CA 1
ATOM 1559 C C . GLY A 1 203 ? 10.129 13.444 -5.017 1.00 78.38 203 GLY A C 1
ATOM 1560 O O . GLY A 1 203 ? 10.321 14.371 -4.225 1.00 78.38 203 GLY A O 1
ATOM 1561 N N . VAL A 1 204 ? 10.766 12.275 -4.921 1.00 81.62 204 VAL A N 1
ATOM 1562 C CA . VAL A 1 204 ? 11.865 11.991 -3.985 1.00 81.62 204 VAL A CA 1
ATOM 1563 C C . VAL A 1 204 ? 13.181 12.468 -4.596 1.00 81.62 204 VAL A C 1
ATOM 1565 O O . VAL A 1 204 ? 14.071 11.706 -4.953 1.00 81.62 204 VAL A O 1
ATOM 1568 N N . ILE A 1 205 ? 13.281 13.780 -4.762 1.00 79.88 205 ILE A N 1
ATOM 1569 C CA . ILE A 1 205 ? 14.461 14.472 -5.281 1.00 79.88 205 ILE A CA 1
ATOM 1570 C C . ILE A 1 205 ? 14.717 15.719 -4.440 1.00 79.88 205 ILE A C 1
ATOM 1572 O O . ILE A 1 205 ? 13.882 16.128 -3.627 1.00 79.88 205 ILE A O 1
ATOM 1576 N N . SER A 1 206 ? 15.872 16.358 -4.637 1.00 77.56 206 SER A N 1
ATOM 1577 C CA . SER A 1 206 ? 16.210 17.564 -3.878 1.00 77.56 206 SER A CA 1
ATOM 1578 C C . SER A 1 206 ? 15.130 18.657 -4.028 1.00 77.56 206 SER A C 1
ATOM 1580 O O . SER A 1 206 ? 14.569 18.834 -5.115 1.00 77.56 206 SER A O 1
ATOM 1582 N N . PRO A 1 207 ? 14.850 19.465 -2.984 1.00 80.06 207 PRO A N 1
ATOM 1583 C CA . PRO A 1 207 ? 13.864 20.546 -3.068 1.00 80.06 207 PRO A CA 1
ATOM 1584 C C . PRO A 1 207 ? 14.144 21.564 -4.180 1.00 80.06 207 PRO A C 1
ATOM 1586 O O . PRO A 1 207 ? 13.216 22.204 -4.675 1.00 80.06 207 PRO A O 1
ATOM 1589 N N . ARG A 1 208 ? 15.419 21.732 -4.557 1.00 79.50 208 ARG A N 1
ATOM 1590 C CA . ARG A 1 208 ? 15.842 22.587 -5.671 1.00 79.50 208 ARG A CA 1
ATOM 1591 C C . ARG A 1 208 ? 15.456 21.969 -7.016 1.00 79.50 208 ARG A C 1
ATOM 1593 O O . ARG A 1 208 ? 14.871 22.667 -7.838 1.00 79.50 208 ARG A O 1
ATOM 1600 N N . ALA A 1 209 ? 15.710 20.673 -7.203 1.00 76.06 209 ALA A N 1
ATOM 1601 C CA . ALA A 1 209 ? 15.312 19.948 -8.409 1.00 76.06 209 ALA A CA 1
ATOM 1602 C C . ALA A 1 209 ? 13.783 19.901 -8.566 1.00 76.06 209 ALA A C 1
ATOM 1604 O O . ALA A 1 209 ? 13.280 20.191 -9.646 1.00 76.06 209 ALA A O 1
ATOM 1605 N N . ARG A 1 210 ? 13.030 19.669 -7.478 1.00 79.31 210 ARG A N 1
ATOM 1606 C CA . ARG A 1 210 ? 11.553 19.715 -7.503 1.00 79.31 210 ARG A CA 1
ATOM 1607 C C . ARG A 1 210 ? 11.013 21.032 -8.043 1.00 79.31 210 ARG A C 1
ATOM 1609 O O . ARG A 1 210 ? 10.120 21.024 -8.880 1.00 79.31 210 ARG A O 1
ATOM 1616 N N . ARG A 1 211 ? 11.561 22.155 -7.567 1.00 79.25 211 ARG A N 1
ATOM 1617 C CA . ARG A 1 211 ? 11.155 23.496 -8.010 1.00 79.25 211 ARG A CA 1
ATOM 1618 C C . ARG A 1 211 ? 11.495 23.738 -9.478 1.00 79.25 211 ARG A C 1
ATOM 1620 O O . ARG A 1 211 ? 10.656 24.259 -10.195 1.00 79.25 211 ARG A O 1
ATOM 1627 N N . ALA A 1 212 ? 12.683 23.325 -9.916 1.00 79.62 212 ALA A N 1
ATOM 1628 C CA . ALA A 1 212 ? 13.103 23.469 -11.309 1.00 79.62 212 ALA A CA 1
ATOM 1629 C C . ALA A 1 212 ? 12.268 22.610 -12.277 1.00 79.62 212 ALA A C 1
ATOM 1631 O O . ALA A 1 212 ? 12.006 23.036 -13.394 1.00 79.62 212 ALA A O 1
ATOM 1632 N N . MET A 1 213 ? 11.834 21.422 -11.845 1.00 75.62 213 MET A N 1
ATOM 1633 C CA . MET A 1 213 ? 11.074 20.474 -12.669 1.00 75.62 213 MET A CA 1
ATOM 1634 C C . MET A 1 213 ? 9.550 20.563 -12.479 1.00 75.62 213 MET A C 1
ATOM 1636 O O . MET A 1 213 ? 8.812 19.831 -13.129 1.00 75.62 213 MET A O 1
ATOM 1640 N N . GLY A 1 214 ? 9.057 21.393 -11.553 1.00 77.25 214 GLY A N 1
ATOM 1641 C CA . GLY A 1 214 ? 7.628 21.480 -11.227 1.00 77.25 214 GLY A CA 1
ATOM 1642 C C . GLY A 1 214 ? 7.029 20.216 -10.585 1.00 77.25 214 GLY A C 1
ATOM 1643 O O . GLY A 1 214 ? 5.809 20.053 -10.573 1.00 77.25 214 GLY A O 1
ATOM 1644 N N . ILE A 1 215 ? 7.853 19.313 -10.042 1.00 77.50 215 ILE A N 1
ATOM 1645 C CA . ILE A 1 215 ? 7.399 18.024 -9.493 1.00 77.50 215 ILE A CA 1
ATOM 1646 C C . ILE A 1 215 ? 6.944 18.193 -8.038 1.00 77.50 215 ILE A C 1
ATOM 1648 O O . ILE A 1 215 ? 7.719 18.605 -7.169 1.00 77.50 215 ILE A O 1
ATOM 1652 N N . LYS A 1 216 ? 5.696 17.807 -7.747 1.00 80.25 216 LYS A N 1
ATOM 1653 C CA . LYS A 1 216 ? 5.153 17.760 -6.380 1.00 80.25 216 LYS A CA 1
ATOM 1654 C C . LYS A 1 216 ? 5.473 16.416 -5.706 1.00 80.25 216 LYS A C 1
ATOM 1656 O O . LYS A 1 216 ? 5.325 15.375 -6.348 1.00 80.25 216 LYS A O 1
ATOM 1661 N N . PRO A 1 217 ? 5.875 16.407 -4.421 1.00 82.25 217 PRO A N 1
ATOM 1662 C CA . PRO A 1 217 ? 6.061 15.163 -3.683 1.00 82.25 217 PRO A CA 1
ATOM 1663 C C . PRO A 1 217 ? 4.724 14.433 -3.545 1.00 82.25 217 PRO A C 1
ATOM 1665 O O . PRO A 1 217 ? 3.734 15.011 -3.099 1.00 82.25 217 PRO A O 1
ATOM 1668 N N . SER A 1 218 ? 4.700 13.169 -3.954 1.00 84.44 218 SER A N 1
ATOM 1669 C CA . SER A 1 218 ? 3.499 12.325 -3.951 1.00 84.44 218 SER A CA 1
ATOM 1670 C C . SER A 1 218 ? 3.744 10.919 -3.403 1.00 84.44 218 SER A C 1
ATOM 1672 O O . SER A 1 218 ? 2.798 10.133 -3.320 1.00 84.44 218 SER A O 1
ATOM 1674 N N . LEU A 1 219 ? 4.984 10.596 -3.012 1.00 88.12 219 LEU A N 1
ATOM 1675 C CA . LEU A 1 219 ? 5.284 9.338 -2.341 1.00 88.12 219 LEU A CA 1
ATOM 1676 C C . LEU A 1 219 ? 4.599 9.294 -0.971 1.00 88.12 219 LEU A C 1
ATOM 1678 O O . LEU A 1 219 ? 4.709 10.224 -0.172 1.00 88.12 219 LEU A O 1
ATOM 1682 N N . LYS A 1 220 ? 3.908 8.190 -0.709 1.00 91.00 220 LYS A N 1
ATOM 1683 C CA . LYS A 1 220 ? 3.299 7.859 0.582 1.00 91.00 220 LYS A CA 1
ATOM 1684 C C . LYS A 1 220 ? 3.639 6.419 0.951 1.00 91.00 220 LYS A C 1
ATOM 1686 O O . LYS A 1 220 ? 3.880 5.602 0.060 1.00 91.00 220 LYS A O 1
ATOM 1691 N N . ILE A 1 221 ? 3.572 6.090 2.236 1.00 92.06 221 ILE A N 1
ATOM 1692 C CA . ILE A 1 221 ? 3.684 4.701 2.695 1.00 92.06 221 ILE A CA 1
ATOM 1693 C C . ILE A 1 221 ? 2.602 3.854 2.008 1.00 92.06 221 ILE A C 1
ATOM 1695 O O . ILE A 1 221 ? 1.449 4.276 1.878 1.00 92.06 221 ILE A O 1
ATOM 1699 N N . GLY A 1 222 ? 2.995 2.682 1.524 1.00 91.12 222 GLY A N 1
ATOM 1700 C CA . GLY A 1 222 ? 2.177 1.765 0.740 1.00 91.12 222 GLY A CA 1
ATOM 1701 C C . GLY A 1 222 ? 2.082 2.110 -0.750 1.00 91.12 222 GLY A C 1
ATOM 1702 O O . GLY A 1 222 ? 1.298 1.482 -1.454 1.00 91.12 222 GLY A O 1
ATOM 1703 N N . SER A 1 223 ? 2.832 3.102 -1.255 1.00 91.44 223 SER A N 1
ATOM 1704 C CA . SER A 1 223 ? 2.809 3.430 -2.693 1.00 91.44 223 SER A CA 1
ATOM 1705 C C . SER A 1 223 ? 3.344 2.252 -3.510 1.00 91.44 223 SER A C 1
ATOM 1707 O O . SER A 1 223 ? 4.442 1.780 -3.205 1.00 91.44 223 SER A O 1
ATOM 1709 N N . PRO A 1 224 ? 2.617 1.783 -4.537 1.00 90.88 224 PRO A N 1
ATOM 1710 C CA . PRO A 1 224 ? 3.027 0.606 -5.284 1.00 90.88 224 PRO A CA 1
ATOM 1711 C C . PRO A 1 224 ? 4.121 0.900 -6.308 1.00 90.88 224 PRO A C 1
ATOM 1713 O O . PRO A 1 224 ? 4.096 1.907 -7.019 1.00 90.88 224 PRO A O 1
ATOM 1716 N N . VAL A 1 225 ? 5.069 -0.029 -6.391 1.00 89.12 225 VAL A N 1
ATOM 1717 C CA . VAL A 1 225 ? 6.117 -0.099 -7.408 1.00 89.12 225 VAL A CA 1
ATOM 1718 C C . VAL A 1 225 ? 5.714 -1.166 -8.420 1.00 89.12 225 VAL A C 1
ATOM 1720 O O . VAL A 1 225 ? 5.468 -2.319 -8.052 1.00 89.12 225 VAL A O 1
ATOM 1723 N N . PHE A 1 226 ? 5.671 -0.790 -9.697 1.00 87.81 226 PHE A N 1
ATOM 1724 C CA . PHE A 1 226 ? 5.255 -1.676 -10.780 1.00 87.81 226 PHE A CA 1
ATOM 1725 C C . PHE A 1 226 ? 6.401 -1.964 -11.746 1.00 87.81 226 PHE A C 1
ATOM 1727 O O . PHE A 1 226 ? 7.085 -1.038 -12.176 1.00 87.81 226 PHE A O 1
ATOM 1734 N N . PHE A 1 227 ? 6.536 -3.220 -12.174 1.00 84.56 227 PHE A N 1
ATOM 1735 C CA . PHE A 1 227 ? 7.394 -3.617 -13.293 1.00 84.56 227 PHE A CA 1
ATOM 1736 C C . PHE A 1 227 ? 6.576 -4.378 -14.330 1.00 84.56 227 PHE A C 1
ATOM 1738 O O . PHE A 1 227 ? 5.840 -5.302 -13.992 1.00 84.56 227 PHE A O 1
ATOM 1745 N N . HIS A 1 228 ? 6.653 -3.956 -15.595 1.00 80.31 228 HIS A N 1
ATOM 1746 C CA . HIS A 1 228 ? 5.858 -4.509 -16.701 1.00 80.31 228 HIS A CA 1
ATOM 1747 C C . HIS A 1 228 ? 4.347 -4.663 -16.413 1.00 80.31 228 HIS A C 1
ATOM 1749 O O . HIS A 1 228 ? 3.695 -5.543 -16.968 1.00 80.31 228 HIS A O 1
ATOM 1755 N N . GLY A 1 229 ? 3.769 -3.786 -15.583 1.00 80.00 229 GLY A N 1
ATOM 1756 C CA . GLY A 1 229 ? 2.347 -3.845 -15.219 1.00 80.00 229 GLY A CA 1
ATOM 1757 C C . GLY A 1 229 ? 2.009 -4.818 -14.089 1.00 80.00 229 GLY A C 1
ATOM 1758 O O . GLY A 1 229 ? 0.832 -5.046 -13.840 1.00 80.00 229 GLY A O 1
ATOM 1759 N N . LYS A 1 230 ? 3.014 -5.377 -13.406 1.00 87.00 230 LYS A N 1
ATOM 1760 C CA . LYS A 1 230 ? 2.841 -6.213 -12.214 1.00 87.00 230 LYS A CA 1
ATOM 1761 C C . LYS A 1 230 ? 3.361 -5.506 -10.971 1.00 87.00 230 LYS A C 1
ATOM 1763 O O . LYS A 1 230 ? 4.346 -4.771 -11.042 1.00 87.00 230 LYS A O 1
ATOM 1768 N N . LEU A 1 231 ? 2.710 -5.735 -9.839 1.00 88.62 231 LEU A N 1
ATOM 1769 C CA . LEU A 1 231 ? 3.128 -5.246 -8.533 1.00 88.62 231 LEU A CA 1
ATOM 1770 C C . LEU A 1 231 ? 4.397 -5.973 -8.089 1.00 88.62 231 LEU A C 1
ATOM 1772 O O . LEU A 1 231 ? 4.431 -7.199 -8.051 1.00 88.62 231 LEU A O 1
ATOM 1776 N N . VAL A 1 232 ? 5.413 -5.205 -7.717 1.00 88.88 232 VAL A N 1
ATOM 1777 C CA . VAL A 1 232 ? 6.734 -5.714 -7.335 1.00 88.88 232 VAL A CA 1
ATOM 1778 C C . VAL A 1 232 ? 7.062 -5.394 -5.878 1.00 88.88 232 VAL A C 1
ATOM 1780 O O . VAL A 1 232 ? 7.605 -6.234 -5.167 1.00 88.88 232 VAL A O 1
ATOM 1783 N N . ALA A 1 233 ? 6.726 -4.191 -5.418 1.00 89.75 233 ALA A N 1
ATOM 1784 C CA . ALA A 1 233 ? 6.996 -3.744 -4.055 1.00 89.75 233 ALA A CA 1
ATOM 1785 C C . ALA A 1 233 ? 5.998 -2.665 -3.619 1.00 89.75 233 ALA A C 1
ATOM 1787 O O . ALA A 1 233 ? 5.310 -2.069 -4.451 1.00 89.75 233 ALA A O 1
ATOM 1788 N N . LEU A 1 234 ? 5.949 -2.392 -2.317 1.00 91.44 234 LEU A N 1
ATOM 1789 C CA . LEU A 1 234 ? 5.262 -1.241 -1.728 1.00 91.44 234 LEU A CA 1
ATOM 1790 C C . LEU A 1 234 ? 6.274 -0.386 -0.960 1.00 91.44 234 LEU A C 1
ATOM 1792 O O . LEU A 1 234 ? 7.129 -0.928 -0.268 1.00 91.44 234 LEU A O 1
ATOM 1796 N N . ALA A 1 235 ? 6.167 0.939 -1.037 1.00 91.88 235 ALA A N 1
ATOM 1797 C CA . ALA A 1 235 ? 7.039 1.834 -0.274 1.00 91.88 235 ALA A CA 1
ATOM 1798 C C . ALA A 1 235 ? 6.762 1.731 1.233 1.00 91.88 235 ALA A C 1
ATOM 1800 O O . ALA A 1 235 ? 5.645 2.021 1.660 1.00 91.88 235 ALA A O 1
ATOM 1801 N N . ASN A 1 236 ? 7.750 1.331 2.033 1.00 91.94 236 ASN A N 1
ATOM 1802 C CA . ASN A 1 236 ? 7.610 1.199 3.488 1.00 91.94 236 ASN A CA 1
ATOM 1803 C C . ASN A 1 236 ? 7.898 2.508 4.235 1.00 91.94 236 ASN A C 1
ATOM 1805 O O . ASN A 1 236 ? 7.339 2.732 5.309 1.00 91.94 236 ASN A O 1
ATOM 1809 N N . ASP A 1 237 ? 8.672 3.390 3.610 1.00 88.94 237 ASP A N 1
ATOM 1810 C CA . ASP A 1 237 ? 9.081 4.683 4.130 1.00 88.94 237 ASP A CA 1
ATOM 1811 C C . ASP A 1 237 ? 9.032 5.750 3.023 1.00 88.94 237 ASP A C 1
ATOM 1813 O O . ASP A 1 237 ? 8.989 5.454 1.822 1.00 88.94 237 ASP A O 1
ATOM 1817 N N . VAL A 1 238 ? 9.001 7.017 3.431 1.00 86.81 238 VAL A N 1
ATOM 1818 C CA . VAL A 1 238 ? 9.052 8.181 2.544 1.00 86.81 238 VAL A CA 1
ATOM 1819 C C . VAL A 1 238 ? 10.390 8.886 2.761 1.00 86.81 238 VAL A C 1
ATOM 1821 O O . VAL A 1 238 ? 10.481 9.805 3.581 1.00 86.81 238 VAL A O 1
ATOM 1824 N N . PRO A 1 239 ? 11.443 8.489 2.027 1.00 82.12 239 PRO A N 1
ATOM 1825 C CA . PRO A 1 239 ? 12.762 9.055 2.231 1.00 82.12 239 PRO A CA 1
ATOM 1826 C C . PRO A 1 239 ? 12.780 10.552 1.896 1.00 82.12 239 PRO A C 1
ATOM 1828 O O . PRO A 1 239 ? 12.181 11.028 0.929 1.00 82.12 239 PRO A O 1
ATOM 1831 N N . SER A 1 240 ? 13.503 11.321 2.712 1.00 74.12 240 SER A N 1
ATOM 1832 C CA . SER A 1 240 ? 13.636 12.777 2.539 1.00 74.12 240 SER A CA 1
ATOM 1833 C C . SER A 1 240 ? 14.530 13.172 1.354 1.00 74.12 240 SER A C 1
ATOM 1835 O O . SER A 1 240 ? 14.505 14.320 0.897 1.00 74.12 240 SER A O 1
ATOM 1837 N N . ARG A 1 241 ? 15.336 12.226 0.861 1.00 74.25 241 ARG A N 1
ATOM 1838 C CA . ARG A 1 241 ? 16.287 12.367 -0.247 1.00 74.25 241 ARG A CA 1
ATOM 1839 C C . ARG A 1 241 ? 16.233 11.117 -1.116 1.00 74.25 241 ARG A C 1
ATOM 1841 O O . ARG A 1 241 ? 15.733 10.088 -0.683 1.00 74.25 241 ARG A O 1
ATOM 1848 N N . PHE A 1 242 ? 16.758 11.218 -2.332 1.00 79.56 242 PHE A N 1
ATOM 1849 C CA . PHE A 1 242 ? 16.845 10.071 -3.226 1.00 79.56 242 PHE A CA 1
ATOM 1850 C C . PHE A 1 242 ? 17.699 8.962 -2.571 1.00 79.56 242 PHE A C 1
ATOM 1852 O O . PHE A 1 242 ? 18.823 9.263 -2.160 1.00 79.56 242 PHE A O 1
ATOM 1859 N N . PRO A 1 243 ? 17.177 7.730 -2.426 1.00 78.31 243 PRO A N 1
ATOM 1860 C CA . PRO A 1 243 ? 17.873 6.648 -1.737 1.00 78.31 243 PRO A CA 1
ATOM 1861 C C . PRO A 1 243 ? 18.984 6.089 -2.634 1.00 78.31 243 PRO A C 1
ATOM 1863 O O . PRO A 1 243 ? 18.713 5.509 -3.682 1.00 78.31 243 PRO A O 1
ATOM 1866 N N . VAL A 1 244 ? 20.244 6.298 -2.247 1.00 76.44 244 VAL A N 1
ATOM 1867 C CA . VAL A 1 244 ? 21.423 5.843 -3.002 1.00 76.44 244 VAL A CA 1
ATOM 1868 C C . VAL A 1 244 ? 22.140 4.765 -2.201 1.00 76.44 244 VAL A C 1
ATOM 1870 O O . VAL A 1 244 ? 22.456 4.979 -1.034 1.00 76.44 244 VAL A O 1
ATOM 1873 N N . SER A 1 245 ? 22.427 3.632 -2.838 1.00 73.06 245 SER A N 1
ATOM 1874 C CA . SER A 1 245 ? 23.212 2.554 -2.232 1.00 73.06 245 SER A CA 1
ATOM 1875 C C . SER A 1 245 ? 24.706 2.893 -2.208 1.00 73.06 245 SER A C 1
ATOM 1877 O O . SER A 1 245 ? 25.234 3.493 -3.149 1.00 73.06 245 SER A O 1
ATOM 1879 N N . LEU A 1 246 ? 25.408 2.432 -1.166 1.00 60.41 246 LEU A N 1
ATOM 1880 C CA . LEU A 1 246 ? 26.868 2.531 -1.017 1.00 60.41 246 LEU A CA 1
ATOM 1881 C C . LEU A 1 246 ? 27.647 1.927 -2.200 1.00 60.41 246 LEU A C 1
ATOM 1883 O O . LEU A 1 246 ? 28.752 2.375 -2.491 1.00 60.41 246 LEU A O 1
ATOM 1887 N N . PHE A 1 247 ? 27.069 0.949 -2.901 1.00 63.12 247 PHE A N 1
ATOM 1888 C CA . PHE A 1 247 ? 27.715 0.242 -4.013 1.00 63.12 247 PHE A CA 1
ATOM 1889 C C . PHE A 1 247 ? 27.351 0.797 -5.398 1.00 63.12 247 PHE A C 1
ATOM 1891 O O . PHE A 1 247 ? 27.686 0.192 -6.413 1.00 63.12 247 PHE A O 1
ATOM 1898 N N . GLY A 1 248 ? 26.694 1.961 -5.449 1.00 59.09 248 GLY A N 1
ATOM 1899 C CA . GLY A 1 248 ? 26.183 2.539 -6.687 1.00 59.09 248 GLY A CA 1
ATOM 1900 C C . GLY A 1 248 ? 24.868 1.878 -7.094 1.00 59.09 248 GLY A C 1
ATOM 1901 O O . GLY A 1 248 ? 24.817 0.723 -7.495 1.00 59.09 248 GLY A O 1
ATOM 1902 N N . GLY A 1 249 ? 23.772 2.620 -6.973 1.00 71.75 249 GLY A N 1
ATOM 1903 C CA . GLY A 1 249 ? 22.432 2.121 -7.264 1.00 71.75 249 GLY A CA 1
ATOM 1904 C C . GLY A 1 249 ? 21.380 2.830 -6.426 1.00 71.75 249 GLY A C 1
ATOM 1905 O O . GLY A 1 249 ? 21.693 3.758 -5.680 1.00 71.75 249 GLY A O 1
ATOM 1906 N N . VAL A 1 250 ? 20.132 2.386 -6.554 1.00 76.56 250 VAL A N 1
ATOM 1907 C CA . VAL A 1 250 ? 19.014 2.895 -5.754 1.00 76.56 250 VAL A CA 1
ATOM 1908 C C . VAL A 1 250 ? 18.766 1.937 -4.608 1.00 76.56 250 VAL A C 1
ATOM 1910 O O . VAL A 1 250 ? 18.580 0.747 -4.845 1.00 76.56 250 VAL A O 1
ATOM 1913 N N . ASP A 1 251 ? 18.793 2.444 -3.385 1.00 79.56 251 ASP A N 1
ATOM 1914 C CA . ASP A 1 251 ? 18.600 1.599 -2.213 1.00 79.56 251 ASP A CA 1
ATOM 1915 C C . ASP A 1 251 ? 17.144 1.095 -2.116 1.00 79.56 251 ASP A C 1
ATOM 1917 O O . ASP A 1 251 ? 16.193 1.826 -2.414 1.00 79.56 251 ASP A O 1
ATOM 1921 N N . GLU A 1 252 ? 16.988 -0.180 -1.756 1.00 82.25 252 GLU A N 1
ATOM 1922 C CA . GLU A 1 252 ? 15.702 -0.880 -1.645 1.00 82.25 252 GLU A CA 1
ATOM 1923 C C . GLU A 1 252 ? 15.162 -0.876 -0.208 1.00 82.25 252 GLU A C 1
ATOM 1925 O O . GLU A 1 252 ? 14.014 -1.260 -0.010 1.00 82.25 252 GLU A O 1
ATOM 1930 N N . ASP A 1 253 ? 15.924 -0.386 0.776 1.00 83.25 253 ASP A N 1
ATOM 1931 C CA . ASP A 1 253 ? 15.534 -0.381 2.196 1.00 83.25 253 ASP A CA 1
ATOM 1932 C C . ASP A 1 253 ? 14.206 0.353 2.462 1.00 83.25 253 ASP A C 1
ATOM 1934 O O . ASP A 1 253 ? 13.436 -0.021 3.350 1.00 83.25 253 ASP A O 1
ATOM 1938 N N . SER A 1 254 ? 13.888 1.366 1.644 1.00 83.56 254 SER A N 1
ATOM 1939 C CA . SER A 1 254 ? 12.614 2.103 1.692 1.00 83.56 254 SER A CA 1
ATOM 1940 C C . SER A 1 254 ? 11.432 1.360 1.040 1.00 83.56 254 SER A C 1
ATOM 1942 O O . SER A 1 254 ? 10.345 1.930 0.876 1.00 83.56 254 SER A O 1
ATOM 1944 N N . LEU A 1 255 ? 11.619 0.107 0.621 1.00 88.12 255 LEU A N 1
ATOM 1945 C CA . LEU A 1 255 ? 10.624 -0.708 -0.063 1.00 88.12 255 LEU A CA 1
ATOM 1946 C C . LEU A 1 255 ? 10.457 -2.066 0.621 1.00 88.12 255 LEU A C 1
ATOM 1948 O O . LEU A 1 255 ? 11.409 -2.767 0.941 1.00 88.12 255 LEU A O 1
ATOM 1952 N N . THR A 1 256 ? 9.209 -2.498 0.741 1.00 88.06 256 THR A N 1
ATOM 1953 C CA . THR A 1 256 ? 8.875 -3.884 1.052 1.00 88.06 256 THR A CA 1
ATOM 1954 C C . THR A 1 256 ? 8.567 -4.620 -0.249 1.00 88.06 256 THR A C 1
ATOM 1956 O O . THR A 1 256 ? 7.528 -4.396 -0.881 1.00 88.06 256 THR A O 1
ATOM 1959 N N . VAL A 1 257 ? 9.483 -5.495 -0.665 1.00 86.62 257 VAL A N 1
ATOM 1960 C CA . VAL A 1 257 ? 9.359 -6.302 -1.888 1.00 86.62 257 VAL A CA 1
ATOM 1961 C C . VAL A 1 257 ? 8.361 -7.441 -1.682 1.00 86.62 257 VAL A C 1
ATOM 1963 O O . VAL A 1 257 ? 8.409 -8.155 -0.680 1.00 86.62 257 VAL A O 1
ATOM 1966 N N . VAL A 1 258 ? 7.457 -7.639 -2.644 1.00 83.38 258 VAL A N 1
ATOM 1967 C CA . VAL A 1 258 ? 6.478 -8.729 -2.593 1.00 83.38 258 VAL A CA 1
ATOM 1968 C C . VAL A 1 258 ? 7.152 -10.021 -3.036 1.00 83.38 258 VAL A C 1
ATOM 1970 O O . VAL A 1 258 ? 7.442 -10.219 -4.213 1.00 83.38 258 VAL A O 1
ATOM 1973 N N . ARG A 1 259 ? 7.408 -10.910 -2.081 1.00 80.25 259 ARG A N 1
ATOM 1974 C CA . ARG A 1 259 ? 8.083 -12.191 -2.307 1.00 80.25 259 ARG A CA 1
ATOM 1975 C C . ARG A 1 259 ? 7.228 -13.360 -1.803 1.00 80.25 259 ARG A C 1
ATOM 1977 O O . ARG A 1 259 ? 6.375 -13.148 -0.944 1.00 80.25 259 ARG A O 1
ATOM 1984 N N . PRO A 1 260 ? 7.425 -14.596 -2.290 1.00 70.88 260 PRO A N 1
ATOM 1985 C CA . PRO A 1 260 ? 6.696 -15.767 -1.813 1.00 70.88 260 PRO A CA 1
ATOM 1986 C C . PRO A 1 260 ? 6.895 -16.094 -0.332 1.00 70.88 260 PRO A C 1
ATOM 1988 O O . PRO A 1 260 ? 5.990 -16.641 0.278 1.00 70.88 260 PRO A O 1
ATOM 1991 N N . ASP A 1 261 ? 8.030 -15.754 0.270 1.00 69.44 261 ASP A N 1
ATOM 1992 C CA . ASP A 1 261 ? 8.299 -15.932 1.704 1.00 69.44 261 ASP A CA 1
ATOM 1993 C C . ASP A 1 261 ? 7.490 -14.942 2.566 1.00 69.44 261 ASP A C 1
ATOM 1995 O O . ASP A 1 261 ? 6.739 -15.360 3.450 1.00 69.44 261 ASP A O 1
ATOM 1999 N N . ASN A 1 262 ? 7.538 -13.647 2.243 1.00 68.31 262 ASN A N 1
ATOM 2000 C CA . ASN A 1 262 ? 6.864 -12.586 3.012 1.00 68.31 262 ASN A CA 1
ATOM 2001 C C . ASN A 1 262 ? 5.406 -12.337 2.578 1.00 68.31 262 ASN A C 1
ATOM 2003 O O . ASN A 1 262 ? 4.618 -11.731 3.304 1.00 68.31 262 ASN A O 1
ATOM 2007 N N . GLY A 1 263 ? 5.044 -12.809 1.388 1.00 58.28 263 GLY A N 1
ATOM 2008 C CA . GLY A 1 263 ? 3.774 -12.586 0.702 1.00 58.28 263 GLY A CA 1
ATOM 2009 C C . GLY A 1 263 ? 3.136 -13.876 0.184 1.00 58.28 263 GLY A C 1
ATOM 2010 O O . GLY A 1 263 ? 2.274 -13.803 -0.689 1.00 58.28 263 GLY A O 1
ATOM 2011 N N . SER A 1 264 ? 3.504 -15.048 0.722 1.00 60.56 264 SER A N 1
ATOM 2012 C CA . SER A 1 264 ? 2.952 -16.375 0.357 1.00 60.56 264 SER A CA 1
ATOM 2013 C C . SER A 1 264 ? 1.431 -16.408 0.236 1.00 60.56 264 SER A C 1
ATOM 2015 O O . SER A 1 264 ? 0.889 -17.176 -0.552 1.00 60.56 264 SER A O 1
ATOM 2017 N N . ALA A 1 265 ? 0.732 -15.583 1.010 1.00 53.94 265 ALA A N 1
ATOM 2018 C CA . ALA A 1 265 ? -0.719 -15.501 0.990 1.00 53.94 265 ALA A CA 1
ATOM 2019 C C . ALA A 1 265 ? -1.279 -14.276 0.247 1.00 53.94 265 ALA A C 1
ATOM 2021 O O . ALA A 1 265 ? -2.489 -14.147 0.117 1.00 53.94 265 ALA A O 1
ATOM 2022 N N . LEU A 1 266 ? -0.436 -13.358 -0.225 1.00 58.28 266 LEU A N 1
ATOM 2023 C CA . LEU A 1 266 ? -0.832 -12.416 -1.277 1.00 58.28 266 LEU A CA 1
ATOM 2024 C C . LEU A 1 266 ? -0.894 -13.119 -2.639 1.00 58.28 266 LEU A C 1
ATOM 2026 O O . LEU A 1 266 ? -1.697 -12.740 -3.482 1.00 58.28 266 LEU A O 1
ATOM 2030 N N . LEU A 1 267 ? -0.051 -14.139 -2.823 1.00 57.62 267 LEU A N 1
ATOM 2031 C CA . LEU A 1 267 ? 0.060 -14.954 -4.035 1.00 57.62 267 LEU A CA 1
ATOM 2032 C C . LEU A 1 267 ? -0.935 -16.134 -4.095 1.00 57.62 267 LEU A C 1
ATOM 2034 O O . LEU A 1 267 ? -0.974 -16.824 -5.110 1.00 57.62 267 LEU A O 1
ATOM 2038 N N . LYS A 1 268 ? -1.702 -16.379 -3.022 1.00 53.19 268 LYS A N 1
ATOM 2039 C CA . LYS A 1 268 ? -2.756 -17.406 -2.918 1.00 53.19 268 LYS A CA 1
ATOM 2040 C C . LYS A 1 268 ? -4.122 -16.750 -2.710 1.00 53.19 268 LYS A C 1
ATOM 2042 O O . LYS A 1 268 ? -5.103 -17.225 -3.312 1.00 53.19 268 LYS A O 1
#

Foldseek 3Di:
DDDDDDDPDPDPDDDDDDPDPPPDPVVVVVVVVVVVVVVVVPVVVVVPDDDDDPPPVVLVVLQVQQKKKKKWKWKAFDWPVNVDPDDDPPDDTGGPDIDIDIAIFMWGAAAPAQKTKFFPVNQDDDPRIHTAKMKIAGPVRQIFIDGPVQWDDFFGMIIGGGDCVSCVPRGGFAADEDAPPDDQVRRDVCSQVQLQCVCVQQPQADPVVCVVVVHDHRDGHRCFRDDPRHTFWGFHDDDNHQAADPVGGGDCPRIDTCYCVRPVPVND

Sequence (268 aa):
MLVRANFWYNKYIKVVHKEEKIKMNYKNLAKVLFAAACVGVWSLSSAAVNTGKNTTVSRALDNKLSEVTVITEFLKPVRLSDMVSRHRPGFKDVLVKVEKQTKTCQGVLLAGTPRVVTLASCVKGDKGFAVSKVTLQFANGKQATGEANAIRTQGEFARLYVKHAVVEGLKGVEIANIGAGKSLQQTYKDGTALLAQFFNNRGVISPRARRAMGIKPSLKIGSPVFFHGKLVALANDVPSRFPVSLFGGVDEDSLTVVRPDNGSALLK